Protein AF-A0A661P184-F1 (afdb_monomer)

Sequence (179 aa):
MGKMTSGLLLSLTAIGWFIACGPTEPAQVPAPTATPAPPPVPEPTAEPSAEPEEPKEYEPPMRAAPITTTGAPPPATAGDYELSPSDCSRLSSHYEKLLRKEKMAELNAKNLKPKVRERAKEQVLRTIEQGHQNWVKQCGGIVGTVQIKSRITCARNSDTIKRFHGCIDGLHDNEPAPK

Solvent-accessible surface area (backbone atoms only — not comparable to full-atom values): 11900 Å² total; per-residue (Å²): 140,87,87,81,88,82,88,86,80,86,81,89,78,87,82,85,83,80,91,87,86,86,86,84,86,89,87,81,89,83,89,88,85,84,89,87,83,80,86,81,77,83,73,82,75,76,71,82,76,76,72,76,77,73,78,78,74,84,73,76,86,77,76,73,76,74,79,78,68,92,60,82,80,72,79,84,50,103,51,64,30,68,35,44,71,67,51,41,55,53,46,37,57,48,50,39,52,33,43,49,54,52,55,51,50,56,56,64,70,63,75,59,58,72,80,58,41,54,58,50,48,55,50,50,50,50,52,37,50,53,54,35,52,52,48,44,56,55,41,62,75,46,46,76,36,68,38,55,48,64,32,59,53,43,32,69,69,41,89,42,60,68,51,24,50,33,14,65,66,48,77,46,74,87,55,79,76,88,128

pLDDT: mean 70.65, std 22.84, range [35.97, 97.19]

Foldseek 3Di:
DDDDDDDDDDDDDDDDDDDDDDDDDDDDDDDDDDDDDDDDDDDPPPDPPPPPPDPPQPPDDDDLDAPDPPDDDDPDDPFWDAAALVLLVLLLVQLLVQLCVVLVVVLVVVPDDPVVSVVSVVVSVVSSVVVSVVSSVSSVVRHRGTDGPQLSVQLSPDPHNVSNVCSSNVVCVVPPDDD

Structure (mmCIF, N/CA/C/O backbone):
data_AF-A0A661P184-F1
#
_entry.id   AF-A0A661P184-F1
#
loop_
_atom_site.group_PDB
_atom_site.id
_atom_site.type_symbol
_atom_site.label_atom_id
_atom_site.label_alt_id
_atom_site.label_comp_id
_atom_site.label_asym_id
_atom_site.label_entity_id
_atom_site.label_seq_id
_atom_site.pdbx_PDB_ins_code
_atom_site.Cartn_x
_atom_site.Cartn_y
_atom_site.Cartn_z
_atom_site.occupancy
_atom_site.B_iso_or_equiv
_atom_site.auth_seq_id
_atom_site.auth_comp_id
_atom_site.auth_asym_id
_atom_site.auth_atom_id
_atom_site.pdbx_PDB_model_num
ATOM 1 N N . MET A 1 1 ? 0.382 -53.191 17.236 1.00 44.72 1 MET A N 1
ATOM 2 C CA . MET A 1 1 ? 1.207 -53.312 18.460 1.00 44.72 1 MET A CA 1
ATOM 3 C C . MET A 1 1 ? 2.599 -52.801 18.134 1.00 44.72 1 MET A C 1
ATOM 5 O O . MET A 1 1 ? 3.165 -53.264 17.158 1.00 44.72 1 MET A O 1
ATOM 9 N N . GLY A 1 2 ? 3.097 -51.815 18.880 1.00 46.00 2 GLY A N 1
ATOM 10 C CA . GLY A 1 2 ? 4.400 -51.184 18.640 1.00 46.00 2 GLY A CA 1
ATOM 11 C C . GLY A 1 2 ? 4.493 -49.841 19.360 1.00 46.00 2 GLY A C 1
ATOM 12 O O . GLY A 1 2 ? 4.331 -48.796 18.746 1.00 46.00 2 GLY A O 1
ATOM 13 N N . LYS A 1 3 ? 4.648 -49.888 20.687 1.00 47.16 3 LYS A N 1
ATOM 14 C CA . LYS A 1 3 ? 4.927 -48.735 21.553 1.00 47.16 3 LYS A CA 1
ATOM 15 C C . LYS A 1 3 ? 6.436 -48.493 21.551 1.00 47.16 3 LYS A C 1
ATOM 17 O O . LYS A 1 3 ? 7.144 -49.427 21.905 1.00 47.16 3 LYS A O 1
ATOM 22 N N . MET A 1 4 ? 6.900 -47.271 21.289 1.00 43.47 4 MET A N 1
ATOM 23 C CA . MET A 1 4 ? 8.130 -46.744 21.898 1.00 43.47 4 MET A CA 1
ATOM 24 C C . MET A 1 4 ? 7.973 -45.245 22.166 1.00 43.47 4 MET A C 1
ATOM 26 O O . MET A 1 4 ? 8.114 -44.394 21.297 1.00 43.47 4 MET A O 1
ATOM 30 N N . THR A 1 5 ? 7.621 -44.969 23.414 1.00 49.75 5 THR A N 1
ATOM 31 C CA . THR A 1 5 ? 7.862 -43.735 24.157 1.00 49.75 5 THR A CA 1
ATOM 32 C C . THR A 1 5 ? 9.363 -43.506 24.316 1.00 49.75 5 THR A C 1
ATOM 34 O O . THR A 1 5 ? 10.055 -44.419 24.758 1.00 49.75 5 THR A O 1
ATOM 37 N N . SER A 1 6 ? 9.849 -42.289 24.077 1.00 53.22 6 SER A N 1
ATOM 38 C CA . SER A 1 6 ? 11.082 -41.819 24.714 1.00 53.22 6 SER A CA 1
ATOM 39 C C . SER A 1 6 ? 11.001 -40.311 24.916 1.00 53.22 6 SER A C 1
ATOM 41 O O . SER A 1 6 ? 11.039 -39.539 23.962 1.00 53.22 6 SER A O 1
ATOM 43 N N . GLY A 1 7 ? 10.802 -39.914 26.172 1.00 43.53 7 GLY A N 1
ATOM 44 C CA . GLY A 1 7 ? 10.856 -38.528 26.609 1.00 43.53 7 GLY A CA 1
ATOM 45 C C . GLY A 1 7 ? 12.298 -38.060 26.780 1.00 43.53 7 GLY A C 1
ATOM 46 O O . GLY A 1 7 ? 13.173 -38.847 27.138 1.00 43.53 7 GLY A O 1
ATOM 47 N N . LEU A 1 8 ? 12.520 -36.767 26.562 1.00 52.00 8 LEU A N 1
ATOM 48 C CA . LEU A 1 8 ? 13.705 -36.062 27.033 1.00 52.00 8 LEU A CA 1
ATOM 49 C C . LEU A 1 8 ? 13.232 -34.935 27.955 1.00 52.00 8 LEU A C 1
ATOM 51 O O . LEU A 1 8 ? 12.557 -34.001 27.527 1.00 52.00 8 LEU A O 1
ATOM 55 N N . LEU A 1 9 ? 13.544 -35.090 29.238 1.00 44.91 9 LEU A N 1
ATOM 56 C CA . LEU A 1 9 ? 13.364 -34.103 30.293 1.00 44.91 9 LEU A CA 1
ATOM 57 C C . LEU A 1 9 ? 14.626 -33.237 30.408 1.00 44.91 9 LEU A C 1
ATOM 59 O O . LEU A 1 9 ? 15.731 -33.764 30.375 1.00 44.91 9 LEU A O 1
ATOM 63 N N . LEU A 1 10 ? 14.381 -31.943 30.640 1.00 46.62 10 LEU A N 1
ATOM 64 C CA . LEU A 1 10 ? 15.120 -30.993 31.484 1.00 46.62 10 LEU A CA 1
ATOM 65 C C . LEU A 1 10 ? 16.623 -30.768 31.241 1.00 46.62 10 LEU A C 1
ATOM 67 O O . LEU A 1 10 ? 17.452 -31.622 31.525 1.00 46.62 10 LEU A O 1
ATOM 71 N N . SER A 1 11 ? 16.974 -29.505 30.976 1.00 42.06 11 SER A N 1
ATOM 72 C CA . SER A 1 11 ? 18.093 -28.883 31.693 1.00 42.06 11 SER A CA 1
ATOM 73 C C . SER A 1 11 ? 17.886 -27.369 31.817 1.00 42.06 11 SER A C 1
ATOM 75 O O . SER A 1 11 ? 18.056 -26.621 30.857 1.00 42.06 11 SER A O 1
ATOM 77 N N . LEU A 1 12 ? 17.489 -26.931 33.017 1.00 48.94 12 LEU A N 1
ATOM 78 C CA . LEU A 1 12 ? 17.644 -25.555 33.485 1.00 48.94 12 LEU A CA 1
ATOM 79 C C . LEU A 1 12 ? 19.131 -25.311 33.760 1.00 48.94 12 LEU A C 1
ATOM 81 O O . LEU A 1 12 ? 19.720 -26.009 34.582 1.00 48.94 12 LEU A O 1
ATOM 85 N N . THR A 1 13 ? 19.713 -24.278 33.160 1.00 55.94 13 THR A N 1
ATOM 86 C CA . THR A 1 13 ? 20.962 -23.687 33.654 1.00 55.94 13 THR A CA 1
ATOM 87 C C . THR A 1 13 ? 20.727 -22.218 33.954 1.00 55.94 13 THR A C 1
ATOM 89 O O . THR A 1 13 ? 20.688 -21.376 33.060 1.00 55.94 13 THR A O 1
ATOM 92 N N . ALA A 1 14 ? 20.549 -21.946 35.245 1.00 51.97 14 ALA A N 1
ATOM 93 C CA . ALA A 1 14 ? 20.675 -20.632 35.842 1.00 51.97 14 ALA A CA 1
ATOM 94 C C . ALA A 1 14 ? 22.135 -20.169 35.736 1.00 51.97 14 ALA A C 1
ATOM 96 O O . ALA A 1 14 ? 23.043 -20.884 36.158 1.00 51.97 14 ALA A O 1
ATOM 97 N N . ILE A 1 15 ? 22.357 -18.969 35.204 1.00 58.91 15 ILE A N 1
ATOM 98 C CA . ILE A 1 15 ? 23.648 -18.281 35.273 1.00 58.91 15 ILE A CA 1
ATOM 99 C C . ILE A 1 15 ? 23.396 -16.973 36.016 1.00 58.91 15 ILE A C 1
ATOM 101 O O . ILE A 1 15 ? 22.991 -15.970 35.437 1.00 58.91 15 ILE A O 1
ATOM 105 N N . GLY A 1 16 ? 23.578 -17.027 37.336 1.00 41.97 16 GLY A N 1
ATOM 106 C CA . GLY A 1 16 ? 23.727 -15.847 38.176 1.00 41.97 16 GLY A CA 1
ATOM 107 C C . GLY A 1 16 ? 25.176 -15.377 38.124 1.00 41.97 16 GLY A C 1
ATOM 108 O O . GLY A 1 16 ? 26.083 -16.170 38.371 1.00 41.97 16 GLY A O 1
ATOM 109 N N . TRP A 1 17 ? 25.393 -14.100 37.812 1.00 56.81 17 TRP A N 1
ATOM 110 C CA . TRP A 1 17 ? 26.700 -13.450 37.891 1.00 56.81 17 TRP A CA 1
ATOM 111 C C . TRP A 1 17 ? 26.677 -12.323 38.932 1.00 56.81 17 TRP A C 1
ATOM 113 O O . TRP A 1 17 ? 26.106 -11.260 38.727 1.00 56.81 17 TRP A O 1
ATOM 123 N N . PHE A 1 18 ? 27.285 -12.662 40.068 1.00 47.16 18 PHE A N 1
ATOM 124 C CA . PHE A 1 18 ? 28.171 -11.887 40.940 1.00 47.16 18 PHE A CA 1
ATOM 125 C C . PHE A 1 18 ? 27.818 -10.452 41.366 1.00 47.16 18 PHE A C 1
ATOM 127 O O . PHE A 1 18 ? 27.937 -9.476 40.633 1.00 47.16 18 PHE A O 1
ATOM 134 N N . ILE A 1 19 ? 27.564 -10.373 42.674 1.00 50.09 19 ILE A N 1
ATOM 135 C CA . ILE A 1 19 ? 27.721 -9.223 43.564 1.00 50.09 19 ILE A CA 1
ATOM 136 C C . ILE A 1 19 ? 29.198 -8.794 43.592 1.00 50.09 19 ILE A C 1
ATOM 138 O O . ILE A 1 19 ? 30.064 -9.598 43.938 1.00 50.09 19 ILE A O 1
ATOM 142 N N . ALA A 1 20 ? 29.470 -7.518 43.310 1.00 42.69 20 ALA A N 1
ATOM 143 C CA . ALA A 1 20 ? 30.714 -6.847 43.680 1.00 42.69 20 ALA A CA 1
ATOM 144 C C . ALA A 1 20 ? 30.444 -5.902 44.861 1.00 42.69 20 ALA A C 1
ATOM 146 O O . ALA A 1 20 ? 29.524 -5.087 44.830 1.00 42.69 20 ALA A O 1
ATOM 147 N N . CYS A 1 21 ? 31.243 -6.071 45.912 1.00 41.94 21 CYS A N 1
ATOM 148 C CA . CYS A 1 21 ? 31.148 -5.443 47.221 1.00 41.94 21 CYS A CA 1
ATOM 149 C C . CYS A 1 21 ? 32.357 -4.521 47.450 1.00 41.94 21 CYS A C 1
ATOM 151 O O . CYS A 1 21 ? 33.487 -4.933 47.188 1.00 41.94 21 CYS A O 1
ATOM 153 N N . GLY A 1 22 ? 32.108 -3.334 48.018 1.00 37.53 22 GLY A N 1
ATOM 154 C CA . GLY A 1 22 ? 33.020 -2.642 48.944 1.00 37.53 22 GLY A CA 1
ATOM 155 C C . GLY A 1 22 ? 33.293 -1.153 48.648 1.00 37.53 22 GLY A C 1
ATOM 156 O O . GLY A 1 22 ? 33.206 -0.754 47.488 1.00 37.53 22 GLY A O 1
ATOM 157 N N . PRO A 1 23 ? 33.759 -0.347 49.634 1.00 53.06 23 PRO A N 1
ATOM 158 C CA . PRO A 1 23 ? 33.626 -0.489 51.096 1.00 53.06 23 PRO A CA 1
ATOM 159 C C . PRO A 1 23 ? 33.357 0.844 51.866 1.00 53.06 23 PRO A C 1
ATOM 161 O O . PRO A 1 23 ? 33.461 1.936 51.313 1.00 53.06 23 PRO A O 1
ATOM 164 N N . THR A 1 24 ? 33.127 0.703 53.184 1.00 42.69 24 THR A N 1
ATOM 165 C CA . THR A 1 24 ? 33.518 1.624 54.289 1.00 42.69 24 THR A CA 1
ATOM 166 C C . THR A 1 24 ? 32.407 2.408 55.031 1.00 42.69 24 THR A C 1
ATOM 168 O O . THR A 1 24 ? 31.888 3.418 54.569 1.00 42.69 24 THR A O 1
ATOM 171 N N . GLU A 1 25 ? 32.121 1.888 56.235 1.00 49.03 25 GLU A N 1
ATOM 172 C CA . GLU A 1 25 ? 31.502 2.423 57.478 1.00 49.03 25 GLU A CA 1
ATOM 173 C C . GLU A 1 25 ? 32.170 3.729 58.014 1.00 49.03 25 GLU A C 1
ATOM 175 O O . GLU A 1 25 ? 33.142 4.166 57.397 1.00 49.03 25 GLU A O 1
ATOM 180 N N . PRO A 1 26 ? 31.833 4.310 59.201 1.00 58.41 26 PRO A N 1
ATOM 181 C CA . PRO A 1 26 ? 30.718 4.068 60.143 1.00 58.41 26 PRO A CA 1
ATOM 182 C C . PRO A 1 26 ? 30.065 5.347 60.735 1.00 58.41 26 PRO A C 1
ATOM 184 O O . PRO A 1 26 ? 30.610 6.442 60.650 1.00 58.41 26 PRO A O 1
ATOM 187 N N . ALA A 1 27 ? 28.946 5.195 61.457 1.00 40.25 27 ALA A N 1
ATOM 188 C CA . ALA A 1 27 ? 28.753 5.808 62.784 1.00 40.25 27 ALA A CA 1
ATOM 189 C C . ALA A 1 27 ? 27.504 5.233 63.480 1.00 40.25 27 ALA A C 1
ATOM 191 O O . ALA A 1 27 ? 26.479 4.965 62.863 1.00 40.25 27 ALA A O 1
ATOM 192 N N . GLN A 1 28 ? 27.642 5.026 64.783 1.00 42.88 28 GLN A N 1
ATOM 193 C CA . GLN A 1 28 ? 26.835 4.212 65.687 1.00 42.88 28 GLN A CA 1
ATOM 194 C C . GLN A 1 28 ? 25.794 5.023 66.501 1.00 42.88 28 GLN A C 1
ATOM 196 O O . GLN A 1 28 ? 26.133 6.103 66.969 1.00 42.88 28 GLN A O 1
ATOM 201 N N . VAL A 1 29 ? 24.641 4.375 66.798 1.00 44.44 29 VAL A N 1
ATOM 202 C CA . VAL A 1 29 ? 23.916 4.309 68.115 1.00 44.44 29 VAL A CA 1
ATOM 203 C C . VAL A 1 29 ? 23.103 5.562 68.564 1.00 44.44 29 VAL A C 1
ATOM 205 O O . VAL A 1 29 ? 23.523 6.660 68.218 1.00 44.44 29 VAL A O 1
ATOM 208 N N . PRO A 1 30 ? 21.980 5.485 69.353 1.00 44.38 30 PRO A N 1
ATOM 209 C CA . PRO A 1 30 ? 21.346 4.356 70.087 1.00 44.38 30 PRO A CA 1
ATOM 210 C C . PRO A 1 30 ? 19.816 4.109 69.891 1.00 44.38 30 PRO A C 1
ATOM 212 O O . PRO A 1 30 ? 19.055 5.017 69.595 1.00 44.38 30 PRO A O 1
ATOM 215 N N . ALA A 1 31 ? 19.409 2.852 70.150 1.00 41.75 31 ALA A N 1
ATOM 216 C CA . ALA A 1 31 ? 18.356 2.315 71.058 1.00 41.75 31 ALA A CA 1
ATOM 217 C C . ALA A 1 31 ? 16.942 2.970 71.281 1.00 41.75 31 ALA A C 1
ATOM 219 O O . ALA A 1 31 ? 16.736 4.151 71.038 1.00 41.75 31 ALA A O 1
ATOM 220 N N . PRO A 1 32 ? 15.945 2.189 71.781 1.00 60.16 32 PRO A N 1
ATOM 221 C CA . PRO A 1 32 ? 14.540 2.189 71.327 1.00 60.16 32 PRO A CA 1
ATOM 222 C C . PRO A 1 32 ? 13.495 2.677 72.359 1.00 60.16 32 PRO A C 1
ATOM 224 O O . PRO A 1 32 ? 13.701 2.491 73.554 1.00 60.16 32 PRO A O 1
ATOM 227 N N . THR A 1 33 ? 12.314 3.142 71.908 1.00 41.19 33 THR A N 1
ATOM 228 C CA . THR A 1 33 ? 11.089 3.216 72.745 1.00 41.19 33 THR A CA 1
ATOM 229 C C . THR A 1 33 ? 9.790 3.029 71.931 1.00 41.19 33 THR A C 1
ATOM 231 O O . THR A 1 33 ? 9.634 3.559 70.837 1.00 41.19 33 THR A O 1
ATOM 234 N N . ALA A 1 34 ? 8.888 2.242 72.523 1.00 40.50 34 ALA A N 1
ATOM 235 C CA . ALA A 1 34 ? 7.555 1.738 72.163 1.00 40.50 34 ALA A CA 1
ATOM 236 C C . ALA A 1 34 ? 6.510 2.640 71.433 1.00 40.50 34 ALA A C 1
ATOM 238 O O . ALA A 1 34 ? 6.310 3.782 71.825 1.00 40.50 34 ALA A O 1
ATOM 239 N N . THR A 1 35 ? 5.799 2.024 70.455 1.00 41.00 35 THR A N 1
ATOM 240 C CA . THR A 1 35 ? 4.316 1.799 70.297 1.00 41.00 35 THR A CA 1
ATOM 241 C C . THR A 1 35 ? 3.307 2.969 70.485 1.00 41.00 35 THR A C 1
ATOM 243 O O . THR A 1 35 ? 3.493 3.730 71.426 1.00 41.00 35 THR A O 1
ATOM 246 N N . PRO A 1 36 ? 2.102 3.035 69.834 1.00 48.06 36 PRO A N 1
ATOM 247 C CA . PRO A 1 36 ? 1.580 2.597 68.508 1.00 48.06 36 PRO A CA 1
ATOM 248 C C . PRO A 1 36 ? 0.793 3.710 67.732 1.00 48.06 36 PRO A C 1
ATOM 250 O O . PRO A 1 36 ? 0.216 4.601 68.349 1.00 48.06 36 PRO A O 1
ATOM 253 N N . ALA A 1 37 ? 0.629 3.617 66.399 1.00 35.97 37 ALA A N 1
ATOM 254 C CA . ALA A 1 37 ? -0.431 4.329 65.641 1.00 35.97 37 ALA A CA 1
ATOM 255 C C . ALA A 1 37 ? -0.659 3.708 64.234 1.00 35.97 37 ALA A C 1
ATOM 257 O O . ALA A 1 37 ? 0.214 2.989 63.755 1.00 35.97 37 ALA A O 1
ATOM 258 N N . PRO A 1 38 ? -1.766 4.058 63.547 1.00 48.69 38 PRO A N 1
ATOM 259 C CA . PRO A 1 38 ? -2.936 3.240 63.170 1.00 48.69 38 PRO A CA 1
ATOM 260 C C . PRO A 1 38 ? -2.711 2.237 62.004 1.00 48.69 38 PRO A C 1
ATOM 262 O O . PRO A 1 38 ? -1.687 2.311 61.328 1.00 48.69 38 PRO A O 1
ATOM 265 N N . PRO A 1 39 ? -3.652 1.300 61.725 1.00 54.41 39 PRO A N 1
ATOM 266 C CA . PRO A 1 39 ? -3.521 0.383 60.589 1.00 54.41 39 PRO A CA 1
ATOM 267 C C . PRO A 1 39 ? -3.423 1.152 59.257 1.00 54.41 39 PRO A C 1
ATOM 269 O O . PRO A 1 39 ? -4.200 2.088 59.042 1.00 54.41 39 PRO A O 1
ATOM 272 N N . PRO A 1 40 ? -2.504 0.773 58.351 1.00 45.59 40 PRO A N 1
ATOM 273 C CA . PRO A 1 40 ? -2.442 1.356 57.022 1.00 45.59 40 PRO A CA 1
ATOM 274 C C . PRO A 1 40 ? -3.684 0.974 56.206 1.00 45.59 40 PRO A C 1
ATOM 276 O O . PRO A 1 40 ? -4.162 -0.159 56.222 1.00 45.59 40 PRO A O 1
ATOM 279 N N . VAL A 1 41 ? -4.194 1.988 55.517 1.00 50.44 41 VAL A N 1
ATOM 280 C CA . VAL A 1 41 ? -5.276 1.987 54.528 1.00 50.44 41 VAL A CA 1
ATOM 281 C C . VAL A 1 41 ? -5.097 0.837 53.519 1.00 50.44 41 VAL A C 1
ATOM 283 O O . VAL A 1 41 ? -3.966 0.613 53.084 1.00 50.44 41 VAL A O 1
ATOM 286 N N . PRO A 1 42 ? -6.168 0.116 53.121 1.00 43.03 42 PRO A N 1
ATOM 287 C CA . PRO A 1 42 ? -6.067 -0.928 52.108 1.00 43.03 42 PRO A CA 1
ATOM 288 C C . PRO A 1 42 ? -5.532 -0.365 50.787 1.00 43.03 42 PRO A C 1
ATOM 290 O O . PRO A 1 42 ? -5.939 0.704 50.330 1.00 43.03 42 PRO A O 1
ATOM 293 N N . GLU A 1 43 ? -4.599 -1.124 50.219 1.00 50.28 43 GLU A N 1
ATOM 294 C CA . GLU A 1 43 ? -3.920 -0.918 48.944 1.00 50.28 43 GLU A CA 1
ATOM 295 C C . GLU A 1 43 ? -4.868 -0.419 47.840 1.00 50.28 43 GLU A C 1
ATOM 297 O O . GLU A 1 43 ? -5.961 -0.976 47.670 1.00 50.28 43 GLU A O 1
ATOM 302 N N . PRO A 1 44 ? -4.463 0.557 47.002 1.00 43.34 44 PRO A N 1
ATOM 303 C CA . PRO A 1 44 ? -5.060 0.666 45.688 1.00 43.34 44 PRO A CA 1
ATOM 304 C C . PRO A 1 44 ? -4.722 -0.627 44.947 1.00 43.34 44 PRO A C 1
ATOM 306 O O . PRO A 1 44 ? -3.585 -0.855 44.538 1.00 43.34 44 PRO A O 1
ATOM 309 N N . THR A 1 45 ? -5.739 -1.481 44.835 1.00 42.62 45 THR A N 1
ATOM 310 C CA . THR A 1 45 ? -5.805 -2.608 43.910 1.00 42.62 45 THR A CA 1
ATOM 311 C C . THR A 1 45 ? -5.233 -2.144 42.581 1.00 42.62 45 THR A C 1
ATOM 313 O O . THR A 1 45 ? -5.851 -1.342 41.879 1.00 42.62 45 THR A O 1
ATOM 316 N N . ALA A 1 46 ? -4.021 -2.604 42.281 1.00 41.12 46 ALA A N 1
ATOM 317 C CA . ALA A 1 46 ? -3.426 -2.443 40.977 1.00 41.12 46 ALA A CA 1
ATOM 318 C C . ALA A 1 46 ? -4.402 -3.062 39.974 1.00 41.12 46 ALA A C 1
ATOM 320 O O . ALA A 1 46 ? -4.655 -4.269 39.995 1.00 41.12 46 ALA A O 1
ATOM 321 N N . GLU A 1 47 ? -4.997 -2.211 39.137 1.00 45.97 47 GLU A N 1
ATOM 322 C CA . GLU A 1 47 ? -5.627 -2.646 37.899 1.00 45.97 47 GLU A CA 1
ATOM 323 C C . GLU A 1 47 ? -4.666 -3.625 37.211 1.00 45.97 47 GLU A C 1
ATOM 325 O O . GLU A 1 47 ? -3.465 -3.336 37.139 1.00 45.97 47 GLU A O 1
ATOM 330 N N . PRO A 1 48 ? -5.146 -4.774 36.703 1.00 41.97 48 PRO A N 1
ATOM 331 C CA . PRO A 1 48 ? -4.332 -5.589 35.828 1.00 41.97 48 PRO A CA 1
ATOM 332 C C . PRO A 1 48 ? -4.005 -4.717 34.619 1.00 41.97 48 PRO A C 1
ATOM 334 O O . PRO A 1 48 ? -4.854 -4.456 33.764 1.00 41.97 48 PRO A O 1
ATOM 337 N N . SER A 1 49 ? -2.770 -4.217 34.611 1.00 45.72 49 SER A N 1
ATOM 338 C CA . SER A 1 49 ? -2.112 -3.632 33.461 1.00 45.72 49 SER A CA 1
ATOM 339 C C . SER A 1 49 ? -2.166 -4.698 32.385 1.00 45.72 49 SER A C 1
ATOM 341 O O . SER A 1 49 ? -1.348 -5.615 32.368 1.00 45.72 49 SER A O 1
ATOM 343 N N . ALA A 1 50 ? -3.202 -4.616 31.550 1.00 46.69 50 ALA A N 1
ATOM 344 C CA . ALA A 1 50 ? -3.294 -5.355 30.316 1.00 46.69 50 ALA A CA 1
ATOM 345 C C . ALA A 1 50 ? -2.050 -4.975 29.520 1.00 46.69 50 ALA A C 1
ATOM 347 O O . ALA A 1 50 ? -1.941 -3.871 28.981 1.00 46.69 50 ALA A O 1
ATOM 348 N N . GLU A 1 51 ? -1.089 -5.886 29.592 1.00 47.81 51 GLU A N 1
ATOM 349 C CA . GLU A 1 51 ? 0.110 -5.971 28.791 1.00 47.81 51 GLU A CA 1
ATOM 350 C C . GLU A 1 51 ? -0.240 -5.524 27.367 1.00 47.81 51 GLU A C 1
ATOM 352 O O . GLU A 1 51 ? -1.146 -6.093 26.746 1.00 47.81 51 GLU A O 1
ATOM 357 N N . PRO A 1 52 ? 0.370 -4.438 26.867 1.00 43.53 52 PRO A N 1
ATOM 358 C CA . PRO A 1 52 ? 0.232 -4.074 25.475 1.00 43.53 52 PRO A CA 1
ATOM 359 C C . PRO A 1 52 ? 0.787 -5.237 24.661 1.00 43.53 52 PRO A C 1
ATOM 361 O O . PRO A 1 52 ? 1.998 -5.438 24.638 1.00 43.53 52 PRO A O 1
ATOM 364 N N . GLU A 1 53 ? -0.094 -6.012 24.022 1.00 46.91 53 GLU A N 1
ATOM 365 C CA . GLU A 1 53 ? 0.324 -6.912 22.954 1.00 46.91 53 GLU A CA 1
ATOM 366 C C . GLU A 1 53 ? 1.128 -6.069 21.965 1.00 46.91 53 GLU A C 1
ATOM 368 O O . GLU A 1 53 ? 0.615 -5.138 21.331 1.00 46.91 53 GLU A O 1
ATOM 373 N N . GLU A 1 54 ? 2.421 -6.368 21.932 1.00 45.88 54 GLU A N 1
ATOM 374 C CA . GLU A 1 54 ? 3.402 -5.799 21.035 1.00 45.88 54 GLU A CA 1
ATOM 375 C C . GLU A 1 54 ? 2.807 -5.799 19.620 1.00 45.88 54 GLU A C 1
ATOM 377 O O . GLU A 1 54 ? 2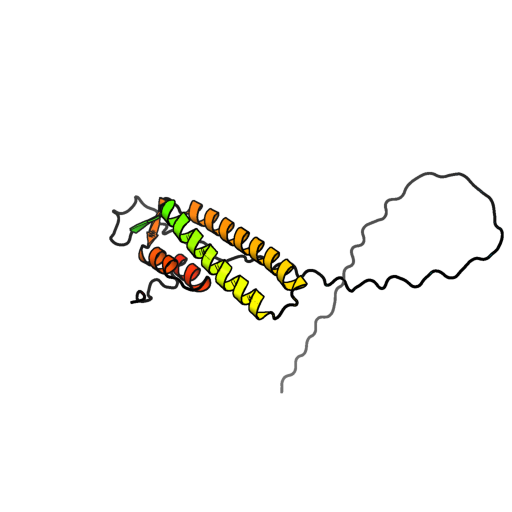.313 -6.838 19.157 1.00 45.88 54 GLU A O 1
ATOM 382 N N . PRO A 1 55 ? 2.751 -4.645 18.932 1.00 42.00 55 PRO A N 1
ATOM 383 C CA . PRO A 1 55 ? 2.221 -4.602 17.585 1.00 42.00 55 PRO A CA 1
ATOM 384 C C . PRO A 1 55 ? 3.072 -5.537 16.739 1.00 42.00 55 PRO A C 1
ATOM 386 O O . PRO A 1 55 ? 4.238 -5.237 16.506 1.00 42.00 55 PRO A O 1
ATOM 389 N N . LYS A 1 56 ? 2.494 -6.662 16.293 1.00 43.38 56 LYS A N 1
ATOM 390 C CA . LYS A 1 56 ? 3.109 -7.512 15.272 1.00 43.38 56 LYS A CA 1
ATOM 391 C C . LYS A 1 56 ? 3.530 -6.600 14.135 1.00 43.38 56 LYS A C 1
ATOM 393 O O . LYS A 1 56 ? 2.679 -6.069 13.414 1.00 43.38 56 LYS A O 1
ATOM 398 N N . GLU A 1 57 ? 4.837 -6.394 14.048 1.00 46.91 57 GLU A N 1
ATOM 399 C CA . GLU A 1 57 ? 5.482 -5.694 12.964 1.00 46.91 57 GLU A CA 1
ATOM 400 C C . GLU A 1 57 ? 4.976 -6.354 11.688 1.00 46.91 57 GLU A C 1
ATOM 402 O O . GLU A 1 57 ? 5.094 -7.565 11.491 1.00 46.91 57 GLU A O 1
ATOM 407 N N . TYR A 1 58 ? 4.264 -5.581 10.874 1.00 45.56 58 TYR A N 1
ATOM 408 C CA . TYR A 1 58 ? 3.896 -6.047 9.555 1.00 45.56 58 TYR A CA 1
ATOM 409 C C . TYR A 1 58 ? 5.194 -5.998 8.758 1.00 45.56 58 TYR A C 1
ATOM 411 O O . TYR A 1 58 ? 5.511 -4.973 8.163 1.00 45.56 58 TYR A O 1
ATOM 419 N N . GLU A 1 59 ? 5.978 -7.071 8.822 1.00 41.84 59 GLU A N 1
ATOM 420 C CA . GLU A 1 59 ? 6.995 -7.366 7.828 1.00 41.84 59 GLU A CA 1
ATOM 421 C C . GLU A 1 59 ? 6.249 -7.923 6.612 1.00 41.84 59 GLU A C 1
ATOM 423 O O . GLU A 1 59 ? 5.862 -9.096 6.614 1.00 41.84 59 GLU A O 1
ATOM 428 N N . PRO A 1 60 ? 5.965 -7.125 5.564 1.00 47.41 60 PRO A N 1
ATOM 429 C CA . PRO A 1 60 ? 5.640 -7.739 4.296 1.00 47.41 60 PRO A CA 1
ATOM 430 C C . PRO A 1 60 ? 6.899 -8.503 3.857 1.00 47.41 60 PRO A C 1
ATOM 432 O O . PRO A 1 60 ? 7.963 -7.887 3.723 1.00 47.41 60 PRO A O 1
ATOM 435 N N . PRO A 1 61 ? 6.829 -9.825 3.614 1.00 54.81 61 PRO A N 1
ATOM 436 C CA . PRO A 1 61 ? 7.857 -10.433 2.790 1.00 54.81 61 PRO A CA 1
ATOM 437 C C . PRO A 1 61 ? 7.695 -9.760 1.432 1.00 54.81 61 PRO A C 1
ATOM 439 O O . PRO A 1 61 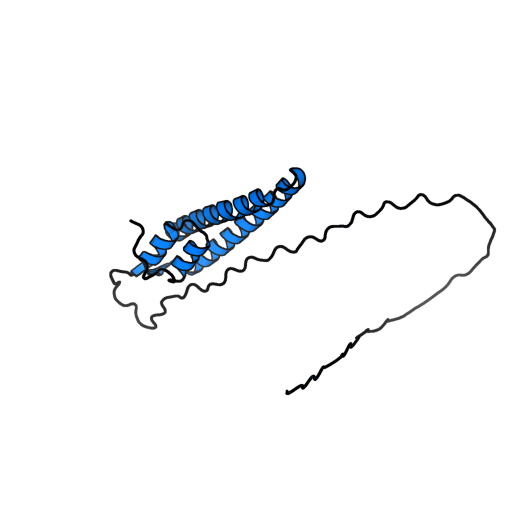? 6.559 -9.622 1.018 1.00 54.81 61 PRO A O 1
ATOM 442 N N . MET A 1 62 ? 8.755 -9.291 0.778 1.00 43.41 62 MET A N 1
ATOM 443 C CA . MET A 1 62 ? 8.896 -9.327 -0.687 1.00 43.41 62 MET A CA 1
ATOM 444 C C . MET A 1 62 ? 10.106 -8.510 -1.119 1.00 43.41 62 MET A C 1
ATOM 446 O O . MET A 1 62 ? 10.177 -7.291 -0.985 1.00 43.41 62 MET A O 1
ATOM 450 N N . ARG A 1 63 ? 11.065 -9.223 -1.704 1.00 41.34 63 ARG A N 1
ATOM 451 C CA . ARG A 1 63 ? 11.997 -8.643 -2.657 1.00 41.34 63 ARG A CA 1
ATOM 452 C C . ARG A 1 63 ? 11.217 -8.494 -3.957 1.00 41.34 63 ARG A C 1
ATOM 454 O O . ARG A 1 63 ? 10.861 -9.512 -4.544 1.00 41.34 63 ARG A O 1
ATOM 461 N N . ALA A 1 64 ? 10.987 -7.268 -4.420 1.00 42.38 64 ALA A N 1
ATOM 462 C CA . ALA A 1 64 ? 10.709 -7.066 -5.836 1.00 42.38 64 ALA A CA 1
ATOM 463 C C . ALA A 1 64 ? 11.897 -7.681 -6.583 1.00 42.38 64 ALA A C 1
ATOM 465 O O . ALA A 1 64 ? 13.020 -7.209 -6.418 1.00 42.38 64 ALA A O 1
ATOM 466 N N . ALA A 1 65 ? 11.702 -8.794 -7.289 1.00 42.16 65 ALA A N 1
ATOM 467 C CA . ALA A 1 65 ? 12.774 -9.374 -8.080 1.00 42.16 65 ALA A CA 1
ATOM 468 C C . ALA A 1 65 ? 13.029 -8.417 -9.254 1.00 42.16 65 ALA A C 1
ATOM 470 O O . ALA A 1 65 ? 12.149 -8.291 -10.112 1.00 42.16 65 ALA A O 1
ATOM 471 N N . PRO A 1 66 ? 14.173 -7.706 -9.306 1.00 44.81 66 PRO A N 1
ATOM 472 C CA . PRO A 1 66 ? 14.527 -6.988 -10.515 1.00 44.81 66 PRO A CA 1
ATOM 473 C C . PRO A 1 66 ? 14.676 -8.014 -11.637 1.00 44.81 66 PRO A C 1
ATOM 475 O O . PRO A 1 66 ? 15.194 -9.113 -11.424 1.00 44.81 66 PRO A O 1
ATOM 478 N N . ILE A 1 67 ? 14.236 -7.653 -12.839 1.00 46.69 67 ILE A N 1
ATOM 479 C CA . ILE A 1 67 ? 14.542 -8.422 -14.042 1.00 46.69 67 ILE A CA 1
ATOM 480 C C . ILE A 1 67 ? 16.045 -8.225 -14.289 1.00 46.69 67 ILE A C 1
ATOM 482 O O . ILE A 1 67 ? 16.463 -7.301 -14.982 1.00 46.69 67 ILE A O 1
ATOM 486 N N . THR A 1 68 ? 16.898 -9.012 -13.631 1.00 41.19 68 THR A N 1
ATOM 487 C CA . THR A 1 68 ? 18.342 -8.987 -13.877 1.00 41.19 68 THR A CA 1
ATOM 488 C C . THR A 1 68 ? 18.598 -9.607 -15.238 1.00 41.19 68 THR A C 1
ATOM 490 O O . THR A 1 68 ? 18.754 -10.821 -15.347 1.00 41.19 68 THR A O 1
ATOM 493 N N . THR A 1 69 ? 18.654 -8.780 -16.278 1.00 37.28 69 THR A N 1
ATOM 494 C CA . THR A 1 69 ? 19.390 -9.145 -17.485 1.00 37.28 69 THR A CA 1
ATOM 495 C C . THR A 1 69 ? 20.824 -8.652 -17.306 1.00 37.28 69 THR A C 1
ATOM 497 O O . THR A 1 69 ? 21.110 -7.456 -17.300 1.00 37.28 69 THR A O 1
ATOM 500 N N . THR A 1 70 ? 21.743 -9.574 -17.021 1.00 40.56 70 THR A N 1
ATOM 501 C CA . THR A 1 70 ? 23.180 -9.286 -17.003 1.00 40.56 70 THR A CA 1
ATOM 502 C C . THR A 1 70 ? 23.650 -9.223 -18.456 1.00 40.56 70 THR A C 1
ATOM 504 O O . THR A 1 70 ? 23.960 -10.243 -19.062 1.00 40.56 70 THR A O 1
ATOM 507 N N . GLY A 1 71 ? 23.638 -8.024 -19.035 1.00 40.91 71 GLY A N 1
ATOM 508 C CA . GLY A 1 71 ? 24.029 -7.749 -20.419 1.00 40.91 71 GLY A CA 1
ATOM 509 C C . GLY A 1 71 ? 23.566 -6.355 -20.838 1.00 40.91 71 GLY A C 1
ATOM 510 O O . GLY A 1 71 ? 22.673 -5.797 -20.202 1.00 40.91 71 GLY A O 1
ATOM 511 N N . ALA A 1 72 ? 24.186 -5.769 -21.871 1.00 42.56 72 ALA A N 1
ATOM 512 C CA . ALA A 1 72 ? 23.740 -4.491 -22.433 1.00 42.56 72 ALA A CA 1
ATOM 513 C C . ALA A 1 72 ? 22.216 -4.528 -22.669 1.00 42.56 72 ALA A C 1
ATOM 515 O O . ALA A 1 72 ? 21.729 -5.554 -23.156 1.00 42.56 72 ALA A O 1
ATOM 516 N N . PRO A 1 73 ? 21.471 -3.469 -22.291 1.00 44.03 73 PRO A N 1
ATOM 517 C CA . PRO A 1 73 ? 20.017 -3.518 -22.265 1.00 44.03 73 PRO A CA 1
ATOM 518 C C . PRO A 1 73 ? 19.499 -3.919 -23.652 1.00 44.03 73 PRO A C 1
ATOM 520 O O . PRO A 1 73 ? 19.851 -3.259 -24.637 1.00 44.03 73 PRO A O 1
ATOM 523 N N . PRO A 1 74 ? 18.716 -5.010 -23.764 1.00 47.41 74 PRO A N 1
ATOM 524 C CA . PRO A 1 74 ? 18.066 -5.335 -25.022 1.00 47.41 74 PRO A CA 1
ATOM 525 C C . PRO A 1 74 ? 17.172 -4.153 -25.435 1.00 47.41 74 PRO A C 1
ATOM 527 O O . PRO A 1 74 ? 16.704 -3.408 -24.569 1.00 47.41 74 PRO A O 1
ATOM 530 N N . PRO A 1 75 ? 16.942 -3.938 -26.741 1.00 51.56 75 PRO A N 1
ATOM 531 C CA . PRO A 1 75 ? 16.023 -2.898 -27.186 1.00 51.56 75 PRO A CA 1
ATOM 532 C C . PRO A 1 75 ? 14.660 -3.117 -26.522 1.00 51.56 75 PRO A C 1
ATOM 534 O O . PRO A 1 75 ? 14.159 -4.242 -26.531 1.00 51.56 75 PRO A O 1
ATOM 537 N N . ALA A 1 76 ? 14.100 -2.051 -25.941 1.00 53.38 76 ALA A N 1
ATOM 538 C CA . ALA A 1 76 ? 12.845 -2.090 -25.197 1.00 53.38 76 ALA A CA 1
ATOM 539 C C . ALA A 1 76 ? 11.768 -2.839 -25.995 1.00 53.38 76 ALA A C 1
ATOM 541 O O . ALA A 1 76 ? 11.361 -2.425 -27.083 1.00 53.38 76 ALA A O 1
ATOM 542 N N . THR A 1 77 ? 11.343 -3.977 -25.464 1.00 53.75 77 THR A N 1
ATOM 543 C CA . THR A 1 77 ? 10.285 -4.804 -26.031 1.00 53.75 77 THR A CA 1
ATOM 544 C C . THR A 1 77 ? 8.917 -4.256 -25.629 1.00 53.75 77 THR A C 1
ATOM 546 O O . THR A 1 77 ? 8.784 -3.490 -24.673 1.00 53.75 77 THR A O 1
ATOM 549 N N . ALA A 1 78 ? 7.865 -4.635 -26.362 1.00 52.00 78 ALA A N 1
ATOM 550 C CA . ALA A 1 78 ? 6.479 -4.282 -26.052 1.00 52.00 78 ALA A CA 1
ATOM 551 C C . ALA A 1 78 ? 6.015 -4.974 -24.750 1.00 52.00 78 ALA A C 1
ATOM 553 O O . ALA A 1 78 ? 5.306 -5.973 -24.770 1.00 52.00 78 ALA A O 1
ATOM 554 N N . GLY A 1 79 ? 6.462 -4.463 -23.609 1.00 59.38 79 GLY A N 1
ATOM 555 C CA . GLY A 1 79 ? 6.286 -5.064 -22.286 1.00 59.38 79 GLY A CA 1
ATOM 556 C C . GLY A 1 79 ? 7.138 -4.374 -21.223 1.00 59.38 79 GLY A C 1
ATOM 557 O O . GLY A 1 79 ? 6.719 -4.301 -20.064 1.00 59.38 79 GLY A O 1
ATOM 558 N N . ASP A 1 80 ? 8.255 -3.789 -21.659 1.00 68.31 80 ASP A N 1
ATOM 559 C CA . ASP A 1 80 ? 9.183 -3.024 -20.840 1.00 68.31 80 ASP A CA 1
ATOM 560 C C . ASP A 1 80 ? 8.579 -1.659 -20.488 1.00 68.31 80 ASP A C 1
ATOM 562 O O . ASP A 1 80 ? 8.238 -0.848 -21.352 1.00 68.31 80 ASP A O 1
ATOM 566 N N . TYR A 1 81 ? 8.389 -1.426 -19.193 1.00 81.56 81 TYR A N 1
ATOM 567 C CA . TYR A 1 81 ? 7.845 -0.195 -18.637 1.00 81.56 81 TYR A CA 1
ATOM 568 C C . TYR A 1 81 ? 8.824 0.383 -17.627 1.00 81.56 81 TYR A C 1
ATOM 570 O O . TYR A 1 81 ? 9.031 -0.197 -16.565 1.00 81.56 81 TYR A O 1
ATOM 578 N N . GLU A 1 82 ? 9.414 1.534 -17.927 1.00 89.56 82 GLU A N 1
ATOM 579 C CA . GLU A 1 82 ? 10.273 2.211 -16.962 1.00 89.56 82 GLU A CA 1
ATOM 580 C C . GLU A 1 82 ? 9.429 2.862 -15.863 1.00 89.56 82 GLU A C 1
ATOM 582 O O . GLU A 1 82 ? 8.530 3.666 -16.128 1.00 89.56 82 GLU A O 1
ATOM 587 N N . LEU A 1 83 ? 9.704 2.494 -14.612 1.00 88.56 83 LEU A N 1
ATOM 588 C CA . LEU A 1 83 ? 8.951 3.007 -13.479 1.00 88.56 83 LEU A CA 1
ATOM 589 C C . LEU A 1 83 ? 9.375 4.445 -13.161 1.00 88.56 83 LEU A C 1
ATOM 591 O O . LEU A 1 83 ? 10.499 4.690 -12.722 1.00 88.56 83 LEU A O 1
ATOM 595 N N . SER A 1 84 ? 8.463 5.402 -13.330 1.00 91.62 84 SER A N 1
ATOM 596 C CA . SER A 1 84 ? 8.742 6.803 -13.009 1.00 91.62 84 SER A CA 1
ATOM 597 C C . SER A 1 84 ? 8.512 7.121 -11.519 1.00 91.62 84 SER A C 1
ATOM 599 O O . SER A 1 84 ? 7.728 6.439 -10.846 1.00 91.62 84 SER A O 1
ATOM 601 N N . PRO A 1 85 ? 9.081 8.226 -10.993 1.00 92.00 85 PRO A 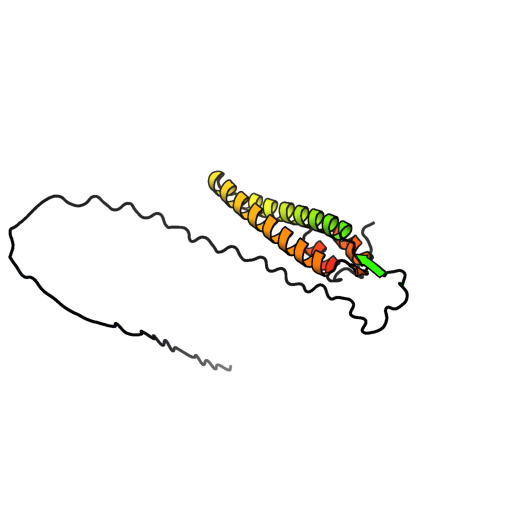N 1
ATOM 602 C CA . PRO A 1 85 ? 8.736 8.722 -9.657 1.00 92.00 85 PRO A CA 1
ATOM 603 C C . PRO A 1 85 ? 7.229 8.973 -9.488 1.00 92.00 85 PRO A C 1
ATOM 605 O O . PRO A 1 85 ? 6.654 8.723 -8.427 1.00 92.00 85 PRO A O 1
ATOM 608 N N . SER A 1 86 ? 6.567 9.431 -10.557 1.00 92.81 86 SER A N 1
ATOM 609 C CA . SER A 1 86 ? 5.123 9.679 -10.550 1.00 92.81 86 SER A CA 1
ATOM 610 C C . SER A 1 86 ? 4.315 8.383 -10.416 1.00 92.81 86 SER A C 1
ATOM 612 O O . SER A 1 86 ? 3.263 8.365 -9.772 1.00 92.81 86 SER A O 1
ATOM 614 N N . ASP A 1 87 ? 4.824 7.271 -10.957 1.00 91.44 87 ASP A N 1
ATOM 615 C CA . ASP A 1 87 ? 4.188 5.967 -10.811 1.00 91.44 87 ASP A CA 1
ATOM 616 C C . ASP A 1 87 ? 4.268 5.457 -9.390 1.00 91.44 87 ASP A C 1
ATOM 618 O O . ASP A 1 87 ? 3.245 5.014 -8.867 1.00 91.44 87 ASP A O 1
ATOM 622 N N . CYS A 1 88 ? 5.437 5.591 -8.763 1.00 92.44 88 CYS A N 1
ATOM 623 C CA . CYS A 1 88 ? 5.608 5.283 -7.353 1.00 92.44 88 CYS A CA 1
ATOM 624 C C . CYS A 1 88 ? 4.663 6.097 -6.477 1.00 92.44 88 CYS A C 1
ATOM 626 O O . CYS A 1 88 ? 3.976 5.518 -5.646 1.00 92.44 88 CYS A O 1
ATOM 628 N N . SER A 1 89 ? 4.537 7.406 -6.702 1.00 93.75 89 SER A N 1
ATOM 629 C CA . SER A 1 89 ? 3.595 8.236 -5.937 1.00 93.75 89 SER A CA 1
ATOM 630 C C . SER A 1 89 ? 2.137 7.778 -6.102 1.00 93.75 89 SER A C 1
ATOM 632 O O . SER A 1 89 ? 1.382 7.689 -5.130 1.00 93.75 89 SER A O 1
ATOM 634 N N . ARG A 1 90 ? 1.725 7.426 -7.327 1.00 95.12 90 ARG A N 1
ATOM 635 C CA . ARG A 1 90 ? 0.368 6.917 -7.585 1.00 95.12 90 ARG A CA 1
ATOM 636 C C . ARG A 1 90 ? 0.125 5.554 -6.940 1.00 95.12 90 ARG A C 1
ATOM 638 O O . ARG A 1 90 ? -0.945 5.334 -6.379 1.00 95.12 90 ARG A O 1
ATOM 645 N N . LEU A 1 91 ? 1.089 4.643 -7.039 1.00 94.69 91 LEU A N 1
ATOM 646 C CA . LEU A 1 91 ? 1.011 3.314 -6.437 1.00 94.69 91 LEU A CA 1
ATOM 647 C C . LEU A 1 91 ? 1.039 3.390 -4.903 1.00 94.69 91 LEU A C 1
ATOM 649 O O . LEU A 1 91 ? 0.237 2.710 -4.272 1.00 94.69 91 LEU A O 1
ATOM 653 N N . SER A 1 92 ? 1.866 4.257 -4.306 1.00 94.38 92 SER A N 1
ATOM 654 C CA . SER A 1 92 ? 1.940 4.427 -2.847 1.00 94.38 92 SER A CA 1
ATOM 655 C C . SER A 1 92 ? 0.633 4.966 -2.284 1.00 94.38 92 SER A C 1
ATOM 657 O O . SER A 1 92 ? 0.116 4.446 -1.300 1.00 94.38 92 SER A O 1
ATOM 659 N N . SER A 1 93 ? 0.047 5.948 -2.971 1.00 96.00 93 SER A N 1
ATOM 660 C CA . SER A 1 93 ? -1.249 6.520 -2.606 1.00 96.00 93 SER A CA 1
ATOM 661 C C . SER A 1 93 ? -2.367 5.478 -2.681 1.00 96.00 93 SER A C 1
ATOM 663 O O . SER A 1 93 ? -3.292 5.487 -1.870 1.00 96.00 93 SER A O 1
ATOM 665 N N . HIS A 1 94 ? -2.315 4.579 -3.669 1.00 96.69 94 HIS A N 1
ATOM 666 C CA . HIS A 1 94 ? -3.263 3.467 -3.766 1.00 96.69 94 HIS A CA 1
ATOM 667 C C . HIS A 1 94 ? -3.054 2.455 -2.636 1.00 96.69 94 HIS A C 1
ATOM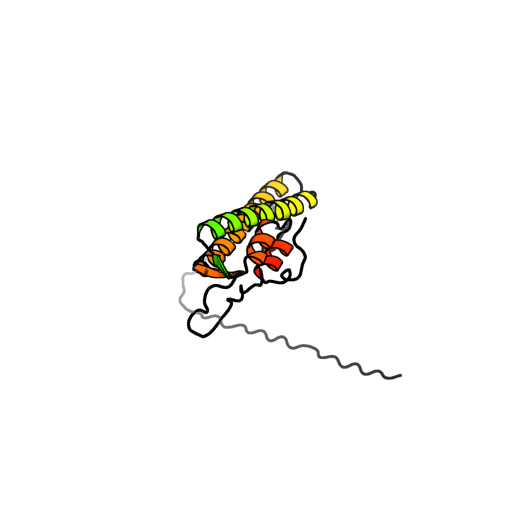 669 O O . HIS A 1 94 ? -4.007 2.074 -1.960 1.00 96.69 94 HIS A O 1
ATOM 675 N N . TYR A 1 95 ? -1.803 2.094 -2.369 1.00 96.12 95 TYR A N 1
ATOM 676 C CA . TYR A 1 95 ? -1.428 1.200 -1.282 1.00 96.12 95 TYR A CA 1
ATOM 677 C C . TYR A 1 95 ? -1.876 1.724 0.096 1.00 96.12 95 TYR A C 1
ATOM 679 O O . TYR A 1 95 ? -2.474 0.976 0.869 1.00 96.12 95 TYR A O 1
ATOM 687 N N . GLU A 1 96 ? -1.699 3.019 0.386 1.00 96.62 96 GLU A N 1
ATOM 688 C CA . GLU A 1 96 ? -2.185 3.638 1.630 1.00 96.62 96 GLU A CA 1
ATOM 689 C C . GLU A 1 96 ? -3.713 3.524 1.762 1.00 96.62 96 GLU A C 1
ATOM 691 O O . GLU A 1 96 ? -4.233 3.197 2.833 1.00 96.62 96 GLU A O 1
ATOM 696 N N . LYS A 1 97 ? -4.460 3.745 0.670 1.00 97.19 97 LYS A N 1
ATOM 697 C CA . LYS A 1 97 ? -5.925 3.590 0.668 1.00 97.19 97 LYS A CA 1
ATOM 698 C C . LYS A 1 97 ? -6.338 2.160 1.003 1.00 97.19 97 LYS A C 1
ATOM 700 O O . LYS A 1 97 ? -7.272 1.974 1.785 1.00 97.19 97 LYS A O 1
ATOM 705 N N . LEU A 1 98 ? -5.648 1.166 0.442 1.00 96.62 98 LEU A N 1
ATOM 706 C CA . LEU A 1 98 ? -5.890 -0.248 0.735 1.00 96.62 98 LEU A CA 1
ATOM 707 C C . LEU A 1 98 ? -5.581 -0.575 2.204 1.00 96.62 98 LEU A C 1
ATOM 709 O O . LEU A 1 98 ? -6.432 -1.147 2.885 1.00 96.62 98 LEU A O 1
ATOM 713 N N . LEU A 1 99 ? -4.434 -0.120 2.722 1.00 96.12 99 LEU A N 1
ATOM 714 C CA . LEU A 1 99 ? -4.064 -0.225 4.141 1.00 96.12 99 LEU A CA 1
ATOM 715 C C . LEU A 1 99 ? -5.129 0.362 5.059 1.00 96.12 99 LEU A C 1
ATOM 717 O O . LEU A 1 99 ? -5.579 -0.295 6.000 1.00 96.12 99 LEU A O 1
ATOM 721 N N . ARG A 1 100 ? -5.573 1.586 4.771 1.00 96.06 100 ARG A N 1
ATOM 722 C CA . ARG A 1 100 ? -6.596 2.260 5.566 1.00 96.06 100 ARG A CA 1
ATOM 723 C C . ARG A 1 100 ? -7.916 1.504 5.537 1.00 96.06 100 ARG A C 1
ATOM 725 O O . ARG A 1 100 ? -8.518 1.320 6.59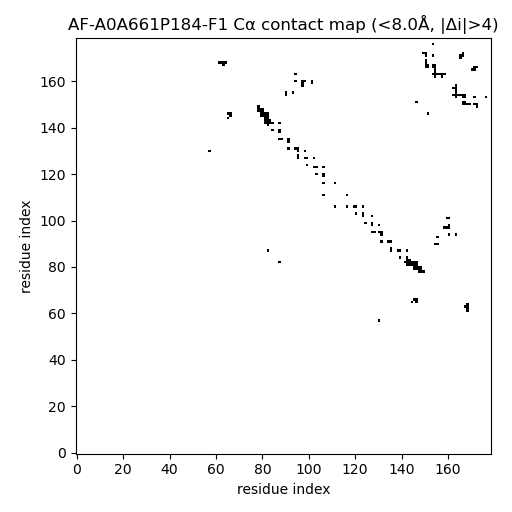2 1.00 96.06 100 ARG A O 1
ATOM 732 N N . LYS A 1 101 ? -8.355 1.049 4.360 1.00 95.81 101 LYS A N 1
ATOM 733 C CA . LYS A 1 101 ? -9.588 0.268 4.192 1.00 95.81 101 LYS A CA 1
ATOM 734 C C . LYS A 1 101 ? -9.549 -1.007 5.033 1.00 95.81 101 LYS A C 1
ATOM 736 O O . LYS A 1 101 ? -10.460 -1.227 5.827 1.00 95.81 101 LYS A O 1
ATOM 741 N N . GLU A 1 102 ? -8.504 -1.818 4.892 1.00 95.25 102 GLU A N 1
ATOM 742 C CA . GLU A 1 102 ? -8.405 -3.105 5.589 1.00 95.25 102 GLU A CA 1
ATOM 743 C C . GLU A 1 102 ? -8.233 -2.928 7.100 1.00 95.25 102 GLU A C 1
ATOM 745 O O . GLU A 1 102 ? -8.981 -3.520 7.879 1.00 95.25 102 GLU A O 1
ATOM 750 N N . LYS A 1 103 ? -7.315 -2.060 7.540 1.00 93.31 103 LYS A N 1
ATOM 751 C CA . LYS A 1 103 ? -7.034 -1.885 8.972 1.00 93.31 103 LYS A CA 1
ATOM 752 C C . LYS A 1 103 ? -8.171 -1.203 9.727 1.00 93.31 103 LYS A C 1
ATOM 754 O O . LYS A 1 103 ? -8.447 -1.564 10.870 1.00 93.31 103 LYS A O 1
ATOM 759 N N . MET A 1 104 ? -8.880 -0.262 9.102 1.00 94.19 104 MET A N 1
ATOM 760 C CA . MET A 1 104 ? -10.072 0.328 9.721 1.00 94.19 104 MET A CA 1
ATOM 761 C C . MET A 1 104 ? -11.247 -0.652 9.741 1.00 94.19 104 MET A C 1
ATOM 763 O O . MET A 1 104 ? -12.003 -0.661 10.712 1.00 94.19 104 MET A O 1
ATOM 767 N N . ALA A 1 105 ? -11.403 -1.499 8.719 1.00 94.75 105 ALA A N 1
ATOM 768 C CA . ALA A 1 105 ? -12.401 -2.566 8.744 1.00 94.75 105 ALA A CA 1
ATOM 769 C C . ALA A 1 105 ? -12.117 -3.573 9.872 1.00 94.75 105 ALA A C 1
ATOM 771 O O . ALA A 1 105 ? -13.030 -3.910 10.625 1.00 94.75 105 ALA A O 1
ATOM 772 N N . GLU A 1 106 ? -10.853 -3.974 10.052 1.00 93.38 106 GLU A N 1
ATOM 773 C CA . GLU A 1 106 ? -10.414 -4.837 11.155 1.00 93.38 106 GLU A CA 1
ATOM 774 C C . GLU A 1 106 ? -10.741 -4.210 12.519 1.00 93.38 106 GLU A C 1
ATOM 776 O O . GLU A 1 106 ? -11.299 -4.868 13.396 1.00 93.38 106 GLU A O 1
ATOM 781 N N . LEU A 1 107 ? -10.458 -2.914 12.688 1.00 93.31 107 LEU A N 1
ATOM 782 C CA . LEU A 1 107 ? -10.778 -2.184 13.914 1.00 93.31 107 LEU A CA 1
ATOM 783 C C . LEU A 1 107 ? -12.289 -2.140 14.187 1.00 93.31 107 LEU A C 1
ATOM 785 O O . LEU A 1 107 ? -12.724 -2.359 15.319 1.00 93.31 107 LEU A O 1
ATOM 789 N N . ASN A 1 108 ? -13.092 -1.866 13.158 1.00 91.19 108 ASN A N 1
ATOM 790 C CA . ASN A 1 108 ? -14.546 -1.775 13.279 1.00 91.19 108 ASN A CA 1
ATOM 791 C C . ASN A 1 108 ? -15.192 -3.129 13.600 1.00 91.19 108 ASN A C 1
ATOM 793 O O . ASN A 1 108 ? -16.179 -3.168 14.335 1.00 91.19 108 ASN A O 1
ATOM 797 N N . ALA A 1 109 ? -14.613 -4.232 13.121 1.00 95.62 109 ALA A N 1
ATOM 798 C CA . ALA A 1 109 ? -15.086 -5.584 13.409 1.00 95.62 109 ALA A CA 1
ATOM 799 C C . ALA A 1 109 ? -14.878 -6.007 14.878 1.00 95.62 109 ALA A C 1
ATOM 801 O O . ALA A 1 109 ? -15.611 -6.856 15.383 1.00 95.62 109 ALA A O 1
ATOM 802 N N . LYS A 1 110 ? -13.926 -5.395 15.601 1.00 91.81 110 LYS A N 1
ATOM 803 C CA . LYS A 1 110 ? -13.566 -5.775 16.983 1.00 91.81 110 LYS A CA 1
ATOM 804 C C . LYS A 1 110 ? -14.570 -5.340 18.064 1.00 91.81 110 LYS A C 1
ATOM 806 O O . LYS A 1 110 ? -14.306 -5.567 19.239 1.00 91.81 110 LYS A O 1
ATOM 811 N N . ASN A 1 111 ? -15.702 -4.715 17.709 1.00 91.62 111 ASN A N 1
ATOM 812 C CA . ASN A 1 111 ? -16.766 -4.298 18.646 1.00 91.62 111 ASN A CA 1
ATOM 813 C C . ASN A 1 111 ? -16.248 -3.616 19.936 1.00 91.62 111 ASN A C 1
ATOM 815 O O . ASN A 1 111 ? -16.741 -3.839 21.040 1.00 91.62 111 ASN A O 1
ATOM 819 N N . LEU A 1 112 ? -15.228 -2.761 19.803 1.00 92.50 112 LEU A N 1
ATOM 820 C CA . LEU A 1 112 ? -14.558 -2.129 20.940 1.00 92.50 112 LEU A CA 1
ATOM 821 C C . LEU A 1 112 ? -15.409 -1.013 21.559 1.00 92.50 112 LEU A C 1
ATOM 823 O O . LEU A 1 112 ? -16.089 -0.266 20.841 1.00 92.50 112 LEU A O 1
ATOM 827 N N . LYS A 1 113 ? -15.281 -0.837 22.883 1.00 94.31 113 LYS A N 1
ATOM 828 C CA . LYS A 1 113 ? -15.817 0.323 23.617 1.00 94.31 113 LYS A CA 1
ATOM 829 C C . LYS A 1 113 ? -15.255 1.634 23.031 1.00 94.31 113 LYS A C 1
ATOM 831 O O . LYS A 1 113 ? -14.078 1.651 22.661 1.00 94.31 113 LYS A O 1
ATOM 836 N N . PRO A 1 114 ? -16.016 2.748 23.015 1.00 92.06 114 PRO A N 1
ATOM 837 C CA . PRO A 1 114 ? -15.606 3.990 22.344 1.00 92.06 114 PRO A CA 1
ATOM 838 C C . PRO A 1 114 ? -14.212 4.501 22.742 1.00 92.06 114 PRO A C 1
ATOM 840 O O . PRO A 1 114 ? -13.374 4.752 21.884 1.00 92.06 114 PRO A O 1
ATOM 843 N N . LYS A 1 115 ? -13.910 4.554 24.047 1.00 90.25 115 LYS A N 1
ATOM 844 C CA . LYS A 1 115 ? -12.614 5.041 24.559 1.00 90.25 115 LYS A CA 1
ATOM 845 C C . LYS A 1 115 ? -11.418 4.176 24.126 1.00 90.25 115 LYS A C 1
ATOM 847 O O . LYS A 1 115 ? -10.327 4.695 23.919 1.00 90.25 115 LYS A O 1
ATOM 852 N N . VAL A 1 116 ? -11.618 2.863 23.989 1.00 92.56 116 VAL A N 1
ATOM 853 C CA . VAL A 1 116 ? -10.579 1.918 23.532 1.00 92.56 116 VAL A CA 1
ATOM 854 C C . VAL A 1 116 ? -10.422 1.996 22.016 1.00 92.56 116 VAL A C 1
ATOM 856 O O . VAL A 1 116 ? -9.307 1.948 21.505 1.00 92.56 116 VAL A O 1
ATOM 859 N N . ARG A 1 117 ? -11.537 2.178 21.300 1.00 93.50 117 ARG A N 1
ATOM 860 C CA . ARG A 1 117 ? -11.560 2.319 19.844 1.00 93.50 117 ARG A CA 1
ATOM 861 C C . ARG A 1 117 ? -10.746 3.519 19.369 1.00 93.50 117 ARG A C 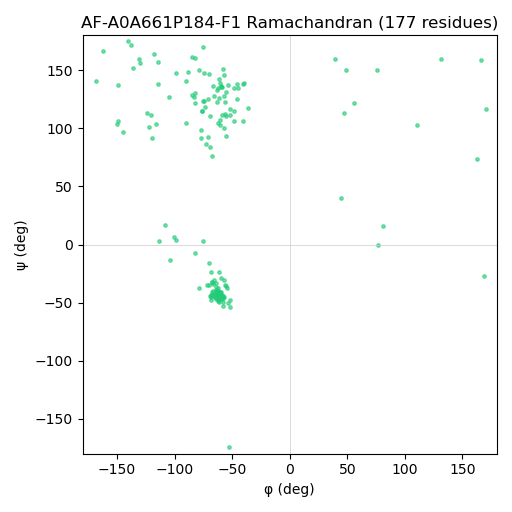1
ATOM 863 O O . ARG A 1 117 ? -10.002 3.363 18.411 1.00 93.50 117 ARG A O 1
ATOM 870 N N . GLU A 1 118 ? -10.834 4.668 20.041 1.00 93.38 118 GLU A N 1
ATOM 871 C CA . GLU A 1 118 ? -10.054 5.854 19.651 1.00 93.38 118 GLU A CA 1
ATOM 872 C C . GLU A 1 118 ? -8.540 5.634 19.807 1.00 93.38 118 GLU A C 1
ATOM 874 O O . GLU A 1 118 ? -7.791 5.869 18.862 1.00 93.38 118 GLU A O 1
ATOM 879 N N . ARG A 1 119 ? -8.078 5.062 20.928 1.00 93.12 119 ARG A N 1
ATOM 880 C CA . ARG A 1 119 ? -6.649 4.715 21.090 1.00 93.12 119 ARG A CA 1
ATOM 881 C C . ARG A 1 119 ? -6.180 3.696 20.050 1.00 93.12 119 ARG A C 1
ATOM 883 O O . ARG A 1 119 ? -5.097 3.820 19.484 1.00 93.12 119 ARG A O 1
ATOM 890 N N . ALA A 1 120 ? -7.005 2.687 19.774 1.00 94.56 120 ALA A N 1
ATOM 891 C CA . ALA A 1 120 ? -6.700 1.682 18.763 1.00 94.56 120 ALA A CA 1
ATOM 892 C C . ALA A 1 120 ? -6.686 2.278 17.342 1.00 94.56 120 ALA A C 1
ATOM 894 O O . ALA A 1 120 ? -5.858 1.885 16.526 1.00 94.56 120 ALA A O 1
ATOM 895 N N . LYS A 1 121 ? -7.534 3.272 17.055 1.00 95.25 121 LYS A N 1
ATOM 896 C CA . LYS A 1 121 ? -7.534 4.021 15.792 1.00 95.25 121 LYS A CA 1
ATOM 897 C C . LYS A 1 121 ? -6.236 4.798 15.597 1.00 95.25 121 LYS A C 1
ATOM 899 O O . LYS A 1 121 ? -5.665 4.737 14.514 1.00 95.25 121 LYS A O 1
ATOM 904 N N . GLU A 1 122 ? -5.745 5.482 16.626 1.00 95.38 122 GLU A N 1
ATOM 905 C CA . GLU A 1 122 ? -4.449 6.172 16.574 1.00 95.38 122 GLU A CA 1
ATOM 906 C C . GLU A 1 122 ? -3.293 5.201 16.308 1.00 95.38 122 GLU A C 1
ATOM 908 O O . GLU A 1 122 ? -2.398 5.498 15.515 1.00 95.38 122 GLU A O 1
ATOM 913 N N . GLN A 1 123 ? -3.317 4.020 16.934 1.00 93.88 123 GLN A N 1
ATOM 914 C CA . GLN A 1 123 ? -2.315 2.985 16.678 1.00 93.88 123 GLN A CA 1
ATOM 915 C C . GLN A 1 123 ? -2.399 2.459 15.240 1.00 93.88 123 GLN A C 1
ATOM 917 O O . GLN A 1 123 ? -1.382 2.380 14.556 1.00 93.88 123 GLN A O 1
ATOM 922 N N . VAL A 1 124 ? -3.610 2.179 14.751 1.00 94.88 124 VAL A N 1
ATOM 923 C CA . VAL A 1 124 ? -3.848 1.763 13.363 1.00 94.88 124 VAL A CA 1
ATOM 924 C C . VAL A 1 124 ? -3.339 2.812 12.373 1.00 94.88 124 VAL A C 1
ATOM 926 O O . VAL A 1 124 ? -2.681 2.454 11.401 1.00 94.88 124 VAL A O 1
ATOM 929 N N . LEU A 1 125 ? -3.595 4.100 12.617 1.00 95.75 125 LEU A N 1
ATOM 930 C CA . LEU A 1 125 ? -3.104 5.181 11.757 1.00 95.75 125 LEU A CA 1
ATOM 931 C C . LEU A 1 125 ? -1.574 5.239 11.719 1.00 95.75 125 LEU A C 1
ATOM 933 O O . LEU A 1 125 ? -1.010 5.409 10.641 1.00 95.75 125 LEU A O 1
ATOM 937 N N . ARG A 1 126 ? -0.898 5.029 12.855 1.00 95.62 126 ARG A N 1
ATOM 938 C CA . ARG A 1 126 ? 0.568 4.926 12.888 1.00 95.62 126 ARG A CA 1
ATOM 939 C C . ARG A 1 126 ? 1.081 3.739 12.078 1.00 95.62 126 ARG A C 1
ATOM 941 O O . ARG A 1 126 ? 2.024 3.902 11.311 1.00 95.62 126 ARG A O 1
ATOM 948 N N . THR A 1 127 ? 0.443 2.576 12.191 1.00 93.44 127 THR A N 1
ATOM 949 C CA . THR A 1 127 ? 0.803 1.396 11.390 1.00 93.44 127 THR A CA 1
ATOM 950 C C . THR A 1 127 ? 0.581 1.627 9.894 1.00 93.44 127 THR A C 1
ATOM 952 O O . THR A 1 127 ? 1.412 1.217 9.088 1.00 93.44 127 THR A O 1
ATOM 955 N N . ILE A 1 128 ? -0.510 2.299 9.507 1.00 94.56 128 ILE A N 1
ATOM 956 C CA . ILE A 1 128 ? -0.772 2.664 8.106 1.00 94.56 128 ILE A CA 1
ATOM 957 C C . ILE A 1 128 ? 0.338 3.578 7.584 1.00 94.56 128 ILE A C 1
ATOM 959 O O . ILE A 1 128 ? 0.879 3.312 6.514 1.00 94.56 128 ILE A O 1
ATOM 963 N N . GLU A 1 129 ? 0.706 4.610 8.345 1.00 95.31 129 GLU A N 1
ATOM 964 C CA . GLU A 1 129 ? 1.759 5.548 7.951 1.00 95.31 129 GLU A CA 1
ATOM 965 C C . GL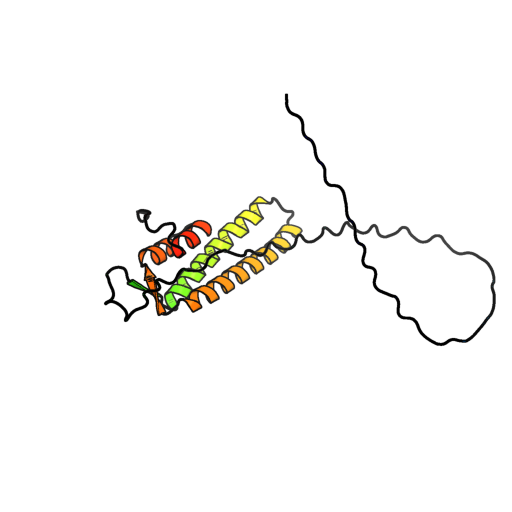U A 1 129 ? 3.112 4.845 7.811 1.00 95.31 129 GLU A C 1
ATOM 967 O O . GLU A 1 129 ? 3.782 4.983 6.792 1.00 95.31 129 GLU A O 1
ATOM 972 N N . GLN A 1 130 ? 3.497 4.018 8.785 1.00 94.31 130 GLN A N 1
ATOM 973 C CA . GLN A 1 130 ? 4.734 3.236 8.716 1.00 94.31 130 GLN A CA 1
ATOM 974 C C . GLN A 1 130 ? 4.746 2.292 7.508 1.00 94.31 130 GLN A C 1
ATOM 976 O O . GLN A 1 130 ? 5.736 2.242 6.776 1.00 94.31 130 GLN A O 1
ATOM 981 N N . GLY A 1 131 ? 3.639 1.585 7.266 1.00 92.00 131 GLY A N 1
ATOM 982 C CA . GLY A 1 131 ? 3.485 0.711 6.107 1.00 92.00 131 GLY A CA 1
ATOM 983 C C . GLY A 1 131 ? 3.608 1.476 4.790 1.00 92.00 131 GLY A C 1
ATOM 984 O O . GLY A 1 131 ? 4.330 1.041 3.893 1.00 92.00 131 GLY A O 1
ATOM 985 N N . HIS A 1 132 ? 2.961 2.638 4.685 1.00 92.75 132 HIS A N 1
ATOM 986 C CA . HIS A 1 132 ? 3.046 3.514 3.519 1.00 92.75 132 HIS A CA 1
ATOM 987 C C . HIS A 1 132 ? 4.475 4.021 3.290 1.00 92.75 132 HIS A C 1
ATOM 989 O O . HIS A 1 132 ? 4.997 3.880 2.186 1.00 92.75 132 HIS A O 1
ATOM 995 N N . GLN A 1 133 ? 5.146 4.531 4.325 1.00 94.44 133 GLN A N 1
ATOM 996 C CA . GLN A 1 133 ? 6.523 5.025 4.227 1.00 94.44 133 GLN A CA 1
ATOM 997 C C . GLN A 1 133 ? 7.513 3.922 3.849 1.00 94.44 133 GLN A C 1
ATOM 999 O O . GLN A 1 133 ? 8.417 4.150 3.043 1.00 94.44 133 GLN A O 1
ATOM 1004 N N . ASN A 1 134 ? 7.346 2.716 4.396 1.00 93.31 134 ASN A N 1
ATOM 1005 C CA . ASN A 1 134 ? 8.152 1.565 4.002 1.00 93.31 134 ASN A CA 1
ATOM 1006 C C . ASN A 1 134 ? 7.979 1.266 2.506 1.00 93.31 134 ASN A C 1
ATOM 1008 O O . ASN A 1 134 ? 8.959 1.114 1.779 1.00 93.31 134 ASN A O 1
ATOM 1012 N N . TRP A 1 135 ? 6.735 1.272 2.025 1.00 92.38 135 TRP A N 1
ATOM 1013 C CA . TRP A 1 135 ? 6.449 1.040 0.616 1.00 92.38 135 TRP A CA 1
ATOM 1014 C C . TRP A 1 135 ? 7.021 2.138 -0.293 1.00 92.38 135 TRP A C 1
ATOM 1016 O O . TRP A 1 135 ? 7.628 1.833 -1.318 1.00 92.38 135 TRP A O 1
ATOM 1026 N N . VAL A 1 136 ? 6.906 3.415 0.093 1.00 93.00 136 VAL A N 1
ATOM 1027 C CA . VAL A 1 136 ? 7.496 4.546 -0.649 1.00 93.00 136 VAL A CA 1
ATOM 1028 C C . VAL A 1 136 ? 9.007 4.376 -0.799 1.00 93.00 136 VAL A C 1
ATOM 1030 O O . VAL A 1 136 ? 9.531 4.545 -1.900 1.00 93.00 136 VAL A O 1
ATOM 1033 N N . LYS A 1 137 ? 9.707 3.993 0.277 1.00 92.56 137 LYS A N 1
ATOM 1034 C CA . LYS A 1 137 ? 11.155 3.727 0.241 1.00 92.56 137 LYS A CA 1
ATOM 1035 C C . LYS A 1 137 ? 11.498 2.590 -0.718 1.00 92.56 137 LYS A C 1
ATOM 1037 O O . LYS A 1 137 ? 12.420 2.730 -1.517 1.00 92.56 137 LYS A O 1
ATOM 1042 N N . GLN A 1 138 ? 10.741 1.494 -0.671 1.00 89.19 138 GLN A N 1
ATOM 1043 C CA . GLN A 1 138 ? 10.940 0.359 -1.575 1.00 89.19 138 GLN A CA 1
ATOM 1044 C C . GLN A 1 138 ? 10.706 0.750 -3.034 1.00 89.19 138 GLN A C 1
ATOM 1046 O O . GLN A 1 138 ? 11.533 0.439 -3.888 1.00 89.19 138 GLN A O 1
ATOM 1051 N N . CYS A 1 139 ? 9.630 1.489 -3.315 1.00 91.00 139 CYS A N 1
ATOM 1052 C CA . CYS A 1 139 ? 9.342 1.944 -4.669 1.00 91.00 139 CYS A CA 1
ATOM 1053 C C . CYS A 1 139 ? 10.427 2.892 -5.188 1.00 91.00 139 CYS A C 1
ATOM 1055 O O . CYS A 1 139 ? 10.874 2.748 -6.321 1.00 91.00 139 CYS A O 1
ATOM 1057 N N . GLY A 1 140 ? 10.924 3.802 -4.344 1.00 89.12 140 GLY A N 1
ATOM 1058 C CA . GLY A 1 140 ? 12.047 4.679 -4.682 1.00 89.12 140 GLY A CA 1
ATOM 1059 C C . GLY A 1 140 ? 13.305 3.919 -5.114 1.00 89.12 140 GLY A C 1
ATOM 1060 O O . GLY A 1 140 ? 13.998 4.368 -6.021 1.00 89.12 140 GLY A O 1
ATOM 1061 N N . GLY A 1 141 ? 13.562 2.744 -4.530 1.00 88.94 141 GLY A N 1
ATOM 1062 C CA . GLY A 1 141 ? 14.688 1.881 -4.902 1.00 88.94 141 GLY A CA 1
ATOM 1063 C C . GLY A 1 141 ? 14.560 1.201 -6.272 1.00 88.94 141 GLY A C 1
ATOM 1064 O O . GLY A 1 141 ? 15.561 0.713 -6.789 1.00 88.94 141 GLY A O 1
ATOM 1065 N N . ILE A 1 142 ? 13.360 1.173 -6.864 1.00 84.56 142 ILE A N 1
ATOM 1066 C CA . ILE A 1 142 ? 13.091 0.576 -8.184 1.00 84.56 142 ILE A CA 1
ATOM 1067 C C . ILE A 1 142 ? 12.681 1.614 -9.243 1.00 84.56 142 ILE A C 1
ATOM 1069 O O . ILE A 1 142 ? 12.386 1.252 -10.382 1.00 84.56 142 ILE A O 1
ATOM 1073 N N . VAL A 1 143 ? 12.671 2.907 -8.910 1.00 89.12 143 VAL A N 1
ATOM 1074 C CA . VAL A 1 143 ? 12.485 3.977 -9.905 1.00 89.12 143 VAL A CA 1
ATOM 1075 C C . VAL A 1 143 ? 13.611 3.927 -10.941 1.00 89.12 143 VAL A C 1
ATOM 1077 O O . VAL A 1 143 ? 14.769 3.701 -10.599 1.00 89.12 143 VAL A O 1
ATOM 1080 N N . GLY A 1 144 ? 13.268 4.136 -12.214 1.00 82.88 144 GLY A N 1
ATOM 1081 C CA . GLY A 1 144 ? 14.206 4.063 -13.339 1.00 82.88 144 GLY A CA 1
ATOM 1082 C C . GLY A 1 144 ? 14.570 2.634 -13.750 1.00 82.88 144 GLY A C 1
ATOM 1083 O O . GLY A 1 144 ? 15.330 2.439 -14.693 1.00 82.88 144 GLY A O 1
ATOM 1084 N N . THR A 1 145 ? 14.029 1.618 -13.068 1.00 83.94 145 THR A N 1
ATOM 1085 C CA . THR A 1 145 ? 14.168 0.224 -13.500 1.00 83.94 145 THR A CA 1
ATOM 1086 C C . THR A 1 145 ? 13.039 -0.158 -14.454 1.00 83.94 145 THR A C 1
ATOM 1088 O O . THR A 1 145 ? 11.911 0.339 -14.351 1.00 83.94 145 THR A O 1
ATOM 1091 N N . VAL A 1 146 ? 13.345 -1.065 -15.382 1.00 84.75 146 VAL A N 1
ATOM 1092 C CA . VAL A 1 146 ? 12.355 -1.653 -16.284 1.00 84.75 146 VAL A CA 1
ATOM 1093 C C . VAL A 1 146 ? 11.522 -2.677 -15.515 1.00 84.75 146 VAL A C 1
ATOM 1095 O O . VAL A 1 146 ? 12.042 -3.624 -14.928 1.00 84.75 146 VAL A O 1
ATOM 1098 N N . GLN A 1 147 ? 10.214 -2.460 -15.526 1.00 85.00 147 GLN A N 1
ATOM 1099 C CA . GLN A 1 147 ? 9.183 -3.277 -14.905 1.00 85.00 147 GLN A CA 1
ATOM 1100 C C . GLN A 1 147 ? 8.235 -3.820 -15.974 1.00 85.00 147 GLN A C 1
ATOM 1102 O O . GLN A 1 147 ? 8.160 -3.305 -17.088 1.00 85.00 147 GLN A O 1
ATOM 1107 N N . ILE A 1 148 ? 7.448 -4.835 -15.621 1.00 85.38 148 ILE A N 1
ATOM 1108 C CA . ILE A 1 148 ? 6.418 -5.363 -16.519 1.00 85.38 148 ILE A CA 1
ATOM 1109 C C . ILE A 1 148 ? 5.160 -4.491 -16.411 1.00 85.38 148 ILE A C 1
ATOM 1111 O O . ILE A 1 148 ? 4.557 -4.372 -15.341 1.00 85.38 148 ILE A O 1
ATOM 1115 N N . LYS A 1 149 ? 4.712 -3.906 -17.530 1.00 86.19 149 LYS A N 1
ATOM 1116 C CA . LYS A 1 149 ? 3.538 -3.006 -17.562 1.00 86.19 149 LYS A CA 1
ATOM 1117 C C . LYS A 1 149 ? 2.264 -3.628 -16.967 1.00 86.19 149 LYS A C 1
ATOM 1119 O O . LYS A 1 149 ? 1.477 -2.933 -16.314 1.00 86.19 149 LYS A O 1
ATOM 1124 N N . SER A 1 150 ? 2.043 -4.924 -17.198 1.00 85.88 150 SER A N 1
ATOM 1125 C CA . SER A 1 150 ? 0.874 -5.651 -16.685 1.00 85.88 150 SER A CA 1
ATOM 1126 C C . SER A 1 150 ? 0.859 -5.697 -15.156 1.00 85.88 150 SER A C 1
ATOM 1128 O O . SER A 1 150 ? -0.189 -5.444 -14.567 1.00 85.88 150 SER A O 1
ATOM 1130 N N . ARG A 1 151 ? 2.013 -5.897 -14.506 1.00 89.38 151 ARG A N 1
ATOM 1131 C CA . ARG A 1 151 ? 2.155 -5.902 -13.039 1.00 89.38 151 ARG A CA 1
ATOM 1132 C C . ARG A 1 151 ? 1.788 -4.563 -12.419 1.00 89.38 151 ARG A C 1
ATOM 1134 O O . ARG A 1 151 ? 0.987 -4.505 -11.488 1.00 89.38 151 ARG A O 1
ATOM 1141 N N . ILE A 1 152 ? 2.300 -3.473 -12.990 1.00 90.06 152 ILE A N 1
ATOM 1142 C CA . ILE A 1 152 ? 1.989 -2.111 -12.529 1.00 90.06 152 ILE A CA 1
ATOM 1143 C C . ILE A 1 152 ? 0.494 -1.809 -12.679 1.00 90.06 152 ILE A C 1
ATOM 1145 O O . ILE A 1 152 ? -0.126 -1.222 -11.792 1.00 90.06 152 ILE A O 1
ATOM 1149 N N . THR A 1 153 ? -0.106 -2.240 -13.788 1.00 90.25 153 THR A N 1
ATOM 1150 C CA . THR A 1 153 ? -1.544 -2.076 -14.039 1.00 90.25 153 THR A CA 1
ATOM 1151 C C . THR A 1 153 ? -2.385 -2.920 -13.077 1.00 90.25 153 THR A C 1
ATOM 1153 O O . THR A 1 153 ? -3.351 -2.421 -12.506 1.00 90.25 153 THR A O 1
ATOM 1156 N N . CYS A 1 154 ? -1.987 -4.170 -12.837 1.00 91.12 154 CYS A N 1
ATOM 1157 C CA . CYS A 1 154 ? -2.604 -5.073 -11.868 1.00 91.12 154 CYS A CA 1
ATOM 1158 C C . CYS A 1 154 ? -2.586 -4.457 -10.462 1.00 91.12 154 CYS A C 1
ATOM 1160 O O . CYS A 1 154 ? -3.632 -4.365 -9.820 1.00 91.12 154 CYS A O 1
ATOM 1162 N N . ALA A 1 155 ? -1.430 -3.954 -10.014 1.00 93.50 155 ALA A N 1
ATOM 1163 C CA . ALA A 1 155 ? -1.278 -3.354 -8.692 1.00 93.50 155 ALA A CA 1
ATOM 1164 C C . ALA A 1 155 ? -2.126 -2.085 -8.535 1.00 93.50 155 ALA A C 1
ATOM 1166 O O . ALA A 1 155 ? -2.711 -1.860 -7.482 1.00 93.50 155 ALA A O 1
ATOM 1167 N N . ARG A 1 156 ? -2.259 -1.270 -9.589 1.00 92.75 156 ARG A N 1
ATOM 1168 C CA . ARG A 1 156 ? -3.134 -0.082 -9.583 1.00 92.75 156 ARG A CA 1
ATOM 1169 C C . ARG A 1 156 ? -4.619 -0.411 -9.467 1.00 92.75 156 ARG A C 1
ATOM 1171 O O . ARG A 1 156 ? -5.369 0.400 -8.936 1.00 92.75 156 ARG A O 1
ATOM 1178 N N . ASN A 1 157 ? -5.028 -1.564 -9.982 1.00 93.75 157 ASN A N 1
ATOM 1179 C CA . ASN A 1 157 ? -6.426 -1.985 -10.029 1.00 93.75 157 ASN A CA 1
ATOM 1180 C C . ASN A 1 157 ? -6.780 -2.989 -8.925 1.00 93.75 157 ASN A C 1
ATOM 1182 O O . ASN A 1 157 ? -7.879 -3.540 -8.925 1.00 93.75 157 ASN A O 1
ATOM 1186 N N . SER A 1 158 ? -5.863 -3.263 -7.997 1.00 94.31 158 SER A N 1
ATOM 1187 C CA . SER A 1 158 ? -6.124 -4.170 -6.888 1.00 94.31 158 SER A CA 1
ATOM 1188 C C . SER A 1 158 ? -7.109 -3.560 -5.888 1.00 94.31 158 SER A C 1
ATOM 1190 O O . SER A 1 158 ? -7.144 -2.354 -5.643 1.00 94.31 158 SER A O 1
ATOM 1192 N N . ASP A 1 159 ? -7.915 -4.427 -5.293 1.00 94.12 159 ASP A N 1
ATOM 1193 C CA . ASP A 1 159 ? -8.970 -4.109 -4.331 1.00 94.12 159 ASP A CA 1
ATOM 1194 C C . ASP A 1 159 ? -8.587 -4.431 -2.876 1.00 94.12 159 ASP A C 1
ATOM 1196 O O . ASP A 1 159 ? -9.265 -3.986 -1.935 1.00 94.12 159 ASP A O 1
ATOM 1200 N N . THR A 1 160 ? -7.503 -5.196 -2.722 1.00 94.25 160 THR A N 1
ATOM 1201 C CA . THR A 1 160 ? -6.921 -5.698 -1.476 1.00 94.25 160 THR A CA 1
ATOM 1202 C C . THR A 1 160 ? -5.404 -5.536 -1.488 1.00 94.25 160 THR A C 1
ATOM 1204 O O . THR A 1 160 ? -4.757 -5.592 -2.540 1.00 94.25 160 THR A O 1
ATOM 1207 N N . ILE A 1 161 ? -4.818 -5.395 -0.301 1.00 94.00 161 ILE A N 1
ATOM 1208 C CA . ILE A 1 161 ? -3.365 -5.323 -0.095 1.00 94.00 161 ILE A CA 1
ATOM 1209 C C . ILE A 1 161 ? -2.693 -6.597 -0.602 1.00 94.00 161 ILE A C 1
ATOM 1211 O O . ILE A 1 161 ? -1.661 -6.547 -1.267 1.00 94.00 161 ILE A O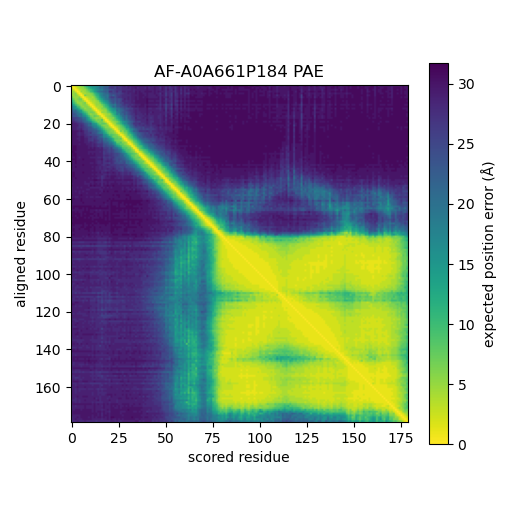 1
ATOM 1215 N N . LYS A 1 162 ? -3.304 -7.755 -0.341 1.00 93.75 16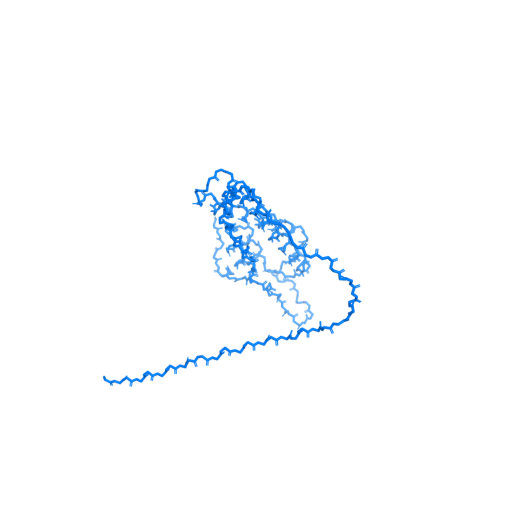2 LYS A N 1
ATOM 1216 C CA . LYS A 1 162 ? -2.777 -9.044 -0.795 1.00 93.75 162 LYS A CA 1
ATOM 1217 C C . LYS A 1 162 ? -2.649 -9.100 -2.319 1.00 93.75 162 LYS A C 1
ATOM 1219 O O . LYS A 1 162 ? -1.602 -9.497 -2.823 1.00 93.75 162 LYS A O 1
ATOM 1224 N N . ARG A 1 163 ? -3.692 -8.683 -3.048 1.00 93.19 163 ARG A N 1
ATOM 1225 C CA . ARG A 1 163 ? -3.661 -8.638 -4.515 1.00 93.19 163 ARG A CA 1
ATOM 1226 C C . ARG A 1 163 ? -2.665 -7.599 -5.011 1.00 93.19 163 ARG A C 1
ATOM 1228 O O . ARG A 1 163 ? -1.935 -7.878 -5.952 1.00 93.19 163 ARG A O 1
ATOM 1235 N N . PHE A 1 164 ? -2.594 -6.438 -4.358 1.00 94.69 164 PHE A N 1
ATOM 1236 C CA . PHE A 1 164 ? -1.592 -5.419 -4.666 1.00 94.69 164 PHE A CA 1
ATOM 1237 C C . PHE A 1 164 ? -0.176 -6.007 -4.661 1.00 94.69 164 PHE A C 1
ATOM 1239 O O . PHE A 1 164 ? 0.528 -5.895 -5.660 1.00 94.69 164 PHE A O 1
ATOM 1246 N N . HIS A 1 165 ? 0.210 -6.677 -3.573 1.00 92.31 165 HIS A N 1
ATOM 1247 C CA . HIS A 1 165 ? 1.519 -7.316 -3.459 1.00 92.31 165 HIS A CA 1
ATOM 1248 C C . HIS A 1 165 ? 1.714 -8.400 -4.514 1.00 92.31 165 HIS A C 1
ATOM 1250 O O . HIS A 1 165 ? 2.661 -8.323 -5.289 1.00 92.31 165 HIS A O 1
ATOM 1256 N N . GLY A 1 166 ? 0.746 -9.309 -4.660 1.00 91.69 166 GLY A N 1
ATOM 1257 C CA . GLY A 1 166 ? 0.841 -10.361 -5.667 1.00 91.69 166 GLY A CA 1
ATOM 1258 C C . GLY A 1 166 ? 1.010 -9.837 -7.095 1.00 91.69 166 GLY A C 1
ATOM 1259 O O . GLY A 1 166 ? 1.668 -10.480 -7.907 1.00 91.69 166 GLY A O 1
ATOM 1260 N N . CYS A 1 167 ? 0.469 -8.661 -7.420 1.00 91.31 167 CYS A N 1
ATOM 1261 C CA . CYS A 1 167 ? 0.712 -8.022 -8.710 1.00 91.31 167 CYS A CA 1
ATOM 1262 C C . CYS A 1 167 ? 2.166 -7.549 -8.847 1.00 91.31 167 CYS A C 1
ATOM 1264 O O . CYS A 1 167 ? 2.769 -7.748 -9.897 1.00 91.31 167 CYS A O 1
ATOM 1266 N N . ILE A 1 168 ? 2.729 -6.928 -7.806 1.00 90.50 168 ILE A N 1
ATOM 1267 C CA . ILE A 1 168 ? 4.116 -6.439 -7.805 1.00 90.50 168 ILE A CA 1
ATOM 1268 C C . ILE A 1 168 ? 5.109 -7.604 -7.929 1.00 90.50 168 ILE A C 1
ATOM 1270 O O . ILE A 1 168 ? 6.065 -7.509 -8.700 1.00 90.50 168 ILE A O 1
ATOM 1274 N N . ASP A 1 169 ? 4.844 -8.730 -7.267 1.00 88.25 169 ASP A N 1
ATOM 1275 C CA . ASP A 1 169 ? 5.743 -9.895 -7.297 1.00 88.25 169 ASP A CA 1
ATOM 1276 C C . ASP A 1 169 ? 5.564 -10.784 -8.529 1.00 88.25 169 ASP A C 1
ATOM 1278 O O . ASP A 1 169 ? 6.327 -11.727 -8.736 1.00 88.25 169 ASP A O 1
ATOM 1282 N N . GLY A 1 170 ? 4.544 -10.510 -9.343 1.00 85.88 170 GLY A N 1
ATOM 1283 C CA . GLY A 1 170 ? 4.218 -11.302 -10.526 1.00 85.88 170 GLY A CA 1
ATOM 1284 C C . GLY A 1 170 ? 3.425 -12.582 -10.257 1.00 85.88 170 GLY A C 1
ATOM 1285 O O . GLY A 1 170 ? 3.309 -13.424 -11.144 1.00 85.88 170 GLY A O 1
ATOM 1286 N N . LEU A 1 171 ? 2.816 -12.736 -9.076 1.00 86.69 171 LEU A N 1
ATOM 1287 C CA . LEU A 1 171 ? 1.905 -13.854 -8.785 1.00 86.69 171 LEU A CA 1
ATOM 1288 C C . LEU A 1 171 ? 0.668 -13.859 -9.704 1.00 86.69 171 LEU A C 1
ATOM 1290 O O . LEU A 1 171 ? 0.074 -14.913 -9.918 1.00 86.69 171 LEU A O 1
ATOM 1294 N N . HIS A 1 172 ? 0.294 -12.700 -10.259 1.00 83.19 172 HIS A N 1
ATOM 1295 C CA . HIS A 1 172 ? -0.869 -12.526 -11.138 1.00 83.19 172 HIS A CA 1
ATOM 1296 C C . HIS A 1 172 ? -0.509 -12.278 -12.614 1.00 83.19 172 HIS A C 1
ATOM 1298 O O . HIS A 1 172 ? -1.363 -11.843 -13.381 1.00 83.19 172 HIS A O 1
ATOM 1304 N N . ASP A 1 173 ? 0.725 -12.561 -13.045 1.00 79.25 173 ASP A N 1
ATOM 1305 C CA . ASP A 1 173 ? 1.167 -12.285 -14.426 1.00 79.25 173 ASP A CA 1
ATOM 1306 C C . ASP A 1 173 ? 0.350 -13.007 -15.504 1.00 79.25 173 ASP A C 1
ATOM 1308 O O . ASP A 1 173 ? 0.210 -12.509 -16.619 1.00 79.25 173 ASP A O 1
ATOM 1312 N N . ASN A 1 174 ? -0.202 -14.171 -15.162 1.00 74.62 174 ASN A N 1
ATOM 1313 C CA . ASN A 1 174 ? -1.003 -15.000 -16.062 1.00 74.62 174 ASN A CA 1
ATOM 1314 C C . ASN A 1 174 ? -2.515 -14.811 -15.863 1.00 74.62 174 ASN A C 1
ATOM 1316 O O . ASN A 1 174 ? -3.310 -15.531 -16.467 1.00 74.62 174 ASN A O 1
ATOM 1320 N N . GLU A 1 175 ? -2.932 -13.892 -14.987 1.00 70.56 175 GLU A N 1
ATOM 1321 C CA . GLU A 1 175 ? -4.348 -13.644 -14.737 1.00 70.56 175 GLU A CA 1
ATOM 1322 C C . GLU A 1 175 ? -4.907 -12.710 -15.823 1.00 70.56 175 GLU A C 1
ATOM 1324 O O . GLU A 1 175 ? -4.312 -11.664 -16.104 1.00 70.56 175 GLU A O 1
ATOM 1329 N N . PRO A 1 176 ? -6.041 -13.052 -16.464 1.00 60.66 176 PRO A N 1
ATOM 1330 C CA . PRO A 1 176 ? -6.651 -12.165 -17.441 1.00 60.66 176 PRO A CA 1
ATOM 1331 C C . PRO A 1 176 ? -7.007 -10.834 -16.775 1.00 60.66 176 PRO A C 1
ATOM 1333 O O . PRO A 1 176 ? -7.541 -10.808 -15.664 1.00 60.66 176 PRO A O 1
ATOM 1336 N N . ALA A 1 177 ? -6.710 -9.727 -17.460 1.00 56.06 177 ALA A N 1
ATOM 1337 C CA . ALA A 1 177 ? -7.019 -8.399 -16.947 1.00 56.06 177 ALA A CA 1
ATOM 1338 C C . ALA A 1 177 ? -8.514 -8.309 -16.577 1.00 56.06 177 ALA A C 1
ATOM 1340 O O . ALA A 1 177 ? -9.354 -8.813 -17.334 1.00 56.06 177 ALA A O 1
ATOM 1341 N N . PRO A 1 178 ? -8.860 -7.692 -15.431 1.00 56.75 178 PRO A N 1
ATOM 1342 C CA . PRO A 1 178 ? -10.255 -7.454 -15.090 1.00 56.75 178 PRO A CA 1
ATOM 1343 C C . PRO A 1 178 ? -10.903 -6.642 -16.221 1.00 56.75 178 PRO A C 1
ATOM 1345 O O . PRO A 1 178 ? -10.329 -5.648 -16.671 1.00 56.75 178 PRO A O 1
ATOM 1348 N N . LYS A 1 179 ? -12.037 -7.148 -16.721 1.00 48.00 179 LYS A N 1
ATOM 1349 C CA . LYS A 1 179 ? -12.795 -6.570 -17.839 1.00 48.00 179 LYS A CA 1
ATOM 1350 C C . LYS A 1 179 ? -13.406 -5.224 -17.479 1.00 48.00 179 LYS A C 1
ATOM 1352 O O . LYS A 1 179 ? -13.870 -5.093 -16.324 1.00 48.00 179 LYS A O 1
#

Radius of gyration: 30.56 Å; Cα contacts (8 Å, |Δi|>4): 105; chains: 1; bounding box: 50×63×100 Å

Mean predicted aligned error: 18.63 Å

Secondary structure (DSSP, 8-state):
-------------------------------------PPPPP----------------------------SSPPP--TTEEE--HHHHHHHHHHHHHHHHHHHHHHHHHT---HHHHHHHHHHHHHHHHHHHHHHHHHHHTTTTSEEEHHHHHHHHT-SSHHHHHHHHTTTTTTSPPP-